Protein 9M06 (pdb70)

Nearest PDB structures (foldseek):
  7x6h-assembly2_D  TM=9.675E-01  e=2.875E-13  Escherichia coli O157:H7
  7x6g-assembly2_D  TM=9.572E-01  e=3.564E-13  Escherichia coli O157:H7
  7x6g-assembly1_A  TM=9.583E-01  e=1.897E-11  Escherichia coli O157:H7
  7x6g-assembly2_D  TM=9.355E-01  e=3.222E-13  Escherichia coli O157:H7
  7x6h-assembly2_D  TM=9.602E-01  e=9.915E-13  Escherichia coli O157:H7

Sequence (286 aa):
QLADYLPTACADIWSLRGQAVETNPLYWLRTIDCADRLMMPVQSRAEARALTDDNWQNAFRRGILLADAKITPPERRAIVTRLEALSAQIPAQVRPVYQIWHDGQALQLALSAERQRYSKLQQMSDSELDALRQQQQALQTQLDQLADYLPTACADIWSLRGQAVETNPLYWLRTIDCADRLMMPVQSRAEARALTDDNWQNAFRRGILLADAKITPPERRAIVTRLEALSAQIPAQVRPVYQIWHDGQALQLALSAERQRYSKLQQMSDSELDALRQQQQALQTQLD

InterPro domains:
  IPR025262 Quorum-sensing regulator protein G [PF13942] (55-228)

Secondary structure (DSSP, 8-state):
-B---TTS-TTTGGG--SHHHHT-HHHHHHHHHHHTTS-HHHHHHHHHT---SSHHHHHHHHHHHTTS---HHHHHHHHHHHHHHGGGS-TTTHHHHHHHHHHHHHHHHHHHHHHHHHHHHHHHHHHHHHHHHHHHHHHHHH-/-B---TTS-TTTGGG--SHHHHT-HHHHHHHHHHHTTS-HHHHHHHHTT--SSSHHHHHHHHHHHTTS---HHHHHHHHHHHHHHGGGS-TTTHHHHHHHHHHHHHHHHHHHHHHHHHHHHHHHHHHHHHHHHHHHHHHHHH-

Radius of gyration: 25.0 Å; Cα contacts (8 Å, |Δi|>4): 274; chains: 2; bounding box: 46×31×85 Å

B-factor: mean 31.05, std 13.55, range [10.84, 94.37]

Solvent-accessible surface area: 15045 Å² total; per-residue (Å²): 150,37,36,39,47,17,104,33,49,36,91,79,0,15,88,51,116,37,145,77,10,13,47,2,0,0,0,0,4,35,0,20,28,1,8,85,159,46,124,36,116,82,2,78,52,58,6,187,77,23,66,57,98,56,21,40,20,5,0,1,73,1,7,2,17,10,84,0,167,18,65,62,97,83,24,130,62,22,5,75,89,2,83,77,26,24,90,107,3,35,75,63,0,78,18,4,10,69,32,14,32,59,14,17,40,26,50,10,32,17,33,45,21,119,122,107,25,46,118,29,87,125,124,12,81,66,92,10,61,40,20,87,104,89,45,110,55,42,77,97,133,70,138,144,35,48,33,44,8,99,32,53,35,92,79,0,20,84,42,112,34,145,80,12,12,36,3,0,0,0,0,2,37,0,19,26,2,8,85,160,50,120,51,109,74,3,103,63,69,3,183,78,35,73,51,85,52,18,35,27,4,0,0,65,1,6,2,18,9,81,0,160,21,65,64,98,86,24,125,63,17,2,70,82,0,73,76,16,22,98,112,11,31,87,69,0,98,15,4,4,49,28,16,30,56,15,16,39,28,48,14,38,6,31,62,9,118,128,92,31,44,113,32,88,128,107,12,86,75,85,18,62,49,18,94,106,95,45,102,61,32,95,99,120,63,136

Foldseek 3Di:
DADACQPPDLVCLLVDDDPNLQLAQNSLVNLLVSLVVDELVVLVVSLVVADLPALSRLSSNLSNCVPSPDDLVVLVVSLVSNVVRVVVRDPNNNVVVVVVSVVSVVVNVVVVVVVVVVVVVVVVVVVVVVVVVVVVVVVVVVD/DADACLPPDLVCLLVDDDPNQQQGQNSLVNLLVSLVVDALVVLCVSLVVADLPALSRLSSNLSSNVRSPDDLVVLVVSLVSNVVRVVVRDPNNVVVVVVVSVVSVVVSVVNVVVVVVVVVVVVVVVVVVVVVVVVVVVVVVVD

Structure (mmCIF, N/CA/C/O backbone):
data_9M06
#
_entry.id   9M06
#
_cell.length_a   90.090
_cell.length_b   41.001
_cell.length_c   126.658
_cell.angle_alpha   90.000
_cell.angle_beta   103.180
_cell.angle_gamma   90.000
#
_symmetry.space_group_name_H-M   'C 1 2 1'
#
loop_
_entity.id
_entity.type
_entity.pdbx_description
1 polymer 'Outer membrane lipoprotein'
2 non-polymer 'ACETATE ION'
3 non-polymer DI(HYDROXYETHYL)ETHER
4 water water
#
loop_
_atom_site.group_PDB
_atom_site.id
_atom_site.type_symbol
_atom_site.label_atom_id
_atom_site.label_alt_id
_atom_site.label_comp_id
_atom_site.label_asym_id
_atom_site.label_entity_id
_atom_site.label_seq_id
_atom_site.pdbx_PDB_ins_code
_atom_site.Cartn_x
_atom_site.Cartn_y
_atom_site.Cartn_z
_atom_site.occupancy
_atom_site.B_iso_or_equiv
_atom_site.auth_seq_id
_atom_site.auth_comp_id
_atom_site.auth_asym_id
_atom_site.auth_atom_id
_atom_site.pdbx_PDB_model_num
ATOM 1 N N . GLN A 1 22 ? 28.35283 -5.85512 35.96495 1.000 56.11844 58 GLN A N 1
ATOM 2 C CA . GLN A 1 22 ? 28.60258 -4.41887 35.94786 1.000 57.93672 58 GLN A CA 1
ATOM 3 C C . GLN A 1 22 ? 29.92533 -4.11553 35.24736 1.000 59.07655 58 GLN A C 1
ATOM 4 O O . GLN A 1 22 ? 30.96582 -4.67599 35.59345 1.000 61.39273 58 GLN A O 1
ATOM 10 N N . LEU A 1 23 ? 29.87553 -3.22932 34.25608 1.000 51.33372 59 LEU A N 1
ATOM 11 C CA . LEU A 1 23 ? 31.02327 -2.91575 33.42045 1.000 52.49977 59 LEU A CA 1
ATOM 12 C C . LEU A 1 23 ? 31.37109 -1.43673 33.53134 1.000 54.40731 59 LEU A C 1
ATOM 13 O O . LEU A 1 23 ? 30.54350 -0.60702 33.91861 1.000 50.40307 59 LEU A O 1
ATOM 18 N N . ALA A 1 24 ? 32.61441 -1.11611 33.18111 1.000 49.43062 60 ALA A N 1
ATOM 19 C CA . ALA A 1 24 ? 33.06887 0.26667 33.21232 1.000 43.38560 60 ALA A CA 1
ATOM 20 C C . ALA A 1 24 ? 32.46259 1.05395 32.05760 1.000 43.13028 60 ALA A C 1
ATOM 21 O O . ALA A 1 24 ? 32.29305 0.53540 30.95064 1.000 46.19170 60 ALA A O 1
ATOM 23 N N . ASP A 1 25 ? 32.13944 2.31773 32.32117 1.000 47.09665 61 ASP A N 1
ATOM 24 C CA . ASP A 1 25 ? 31.49891 3.19269 31.34123 1.000 48.91540 61 ASP A CA 1
ATOM 25 C C . ASP A 1 25 ? 32.57076 4.06810 30.70024 1.000 46.13889 61 ASP A C 1
ATOM 26 O O . ASP A 1 25 ? 33.04700 5.03117 31.30617 1.000 50.12058 61 ASP A O 1
ATOM 31 N N . TYR A 1 26 ? 32.94657 3.73166 29.46762 1.000 44.05304 62 TYR A N 1
ATOM 32 C CA . TYR A 1 26 ? 33.90903 4.50988 28.70111 1.000 41.94278 62 TYR A CA 1
ATOM 33 C C . TYR A 1 26 ? 33.23856 5.48303 27.74021 1.000 37.79722 62 TYR A C 1
ATOM 34 O O . TYR A 1 26 ? 33.92616 6.11419 26.93185 1.000 34.20285 62 TYR A O 1
ATOM 43 N N . LEU A 1 27 ? 31.91626 5.61548 27.80824 1.000 40.15675 63 LEU A N 1
ATOM 44 C CA . LEU A 1 27 ? 31.17995 6.55461 26.97000 1.000 39.29367 63 LEU A CA 1
ATOM 45 C C . LEU A 1 27 ? 31.51380 8.01006 27.30159 1.000 34.97836 63 LEU A C 1
ATOM 46 O O . LEU A 1 27 ? 31.68264 8.81381 26.37629 1.000 38.85153 63 LEU A O 1
ATOM 51 N N . PRO A 1 28 ? 31.61436 8.40989 28.57771 1.000 38.01617 64 PRO A N 1
ATOM 52 C CA . PRO A 1 28 ? 32.01162 9.79720 28.86797 1.000 34.29423 64 PRO A CA 1
ATOM 53 C C . PRO A 1 28 ? 33.45795 10.12123 28.52445 1.000 37.10666 64 PRO A C 1
ATOM 54 O O . PRO A 1 28 ? 33.85926 11.28133 28.67298 1.000 41.15437 64 PRO A O 1
ATOM 58 N N . THR A 1 29 ? 34.25403 9.15048 28.08123 1.000 30.34021 65 THR A N 1
ATOM 59 C CA . THR A 1 29 ? 35.62943 9.43329 27.69443 1.000 29.63486 65 THR A CA 1
ATOM 60 C C . THR A 1 29 ? 35.65639 10.34548 26.47403 1.000 28.16310 65 THR A C 1
ATOM 61 O O . THR A 1 29 ? 34.90936 10.14491 25.51186 1.000 24.97868 65 THR A O 1
ATOM 65 N N . ALA A 1 30 ? 36.52020 11.35812 26.52421 1.000 24.23897 66 ALA A N 1
ATOM 66 C CA . ALA A 1 30 ? 36.59414 12.33714 25.44844 1.000 31.05818 66 ALA A CA 1
ATOM 67 C C . ALA A 1 30 ? 36.98438 11.67277 24.13485 1.000 25.50090 66 ALA A C 1
ATOM 68 O O . ALA A 1 30 ? 37.81683 10.76239 24.10013 1.000 24.35455 66 ALA A O 1
ATOM 70 N N . CYS A 1 31 ? 36.37119 12.13815 23.04464 1.000 24.31680 67 CYS A N 1
ATOM 71 C CA . CYS A 1 31 ? 36.67616 11.59452 21.72757 1.000 29.79723 67 CYS A CA 1
ATOM 72 C C . CYS A 1 31 ? 38.09280 11.92747 21.27901 1.000 28.59550 67 CYS A C 1
ATOM 73 O O . CYS A 1 31 ? 38.61965 11.25827 20.38392 1.000 25.93384 67 CYS A O 1
ATOM 76 N N . ALA A 1 32 ? 38.71948 12.94100 21.87878 1.000 34.62655 68 ALA A N 1
ATOM 77 C CA . ALA A 1 32 ? 40.09368 13.28518 21.54113 1.000 32.81884 68 ALA A CA 1
ATOM 78 C C . ALA A 1 32 ? 41.10863 12.34919 22.18248 1.000 30.97391 68 ALA A C 1
ATOM 79 O O . ALA A 1 32 ? 42.24982 12.28140 21.71366 1.000 33.72252 68 ALA A O 1
ATOM 81 N N . ASP A 1 33 ? 40.72359 11.62823 23.23468 1.000 26.85799 69 ASP A N 1
ATOM 82 C CA . ASP A 1 33 ? 41.62520 10.72453 23.93461 1.000 28.00899 69 ASP A CA 1
ATOM 83 C C . ASP A 1 33 ? 41.22638 9.26157 23.80569 1.000 27.19798 69 ASP A C 1
ATOM 84 O O . ASP A 1 33 ? 41.93083 8.39507 24.33469 1.000 32.17031 69 ASP A O 1
ATOM 89 N N . ILE A 1 34 ? 40.12223 8.96085 23.11752 1.000 23.90503 70 ILE A N 1
ATOM 90 C CA . ILE A 1 34 ? 39.63237 7.58655 23.06932 1.000 24.13155 70 ILE A CA 1
ATOM 91 C C . ILE A 1 34 ? 40.57590 6.69333 22.27152 1.000 23.40953 70 ILE A C 1
ATOM 92 O O . ILE A 1 34 ? 40.70431 5.49782 22.56407 1.000 25.74190 70 ILE A O 1
ATOM 97 N N . TRP A 1 35 ? 41.26242 7.24628 21.27310 1.000 19.50366 71 TRP A N 1
ATOM 98 C CA . TRP A 1 35 ? 42.14284 6.45325 20.42483 1.000 28.26557 71 TRP A CA 1
ATOM 99 C C . TRP A 1 35 ? 43.52092 6.23201 21.03469 1.000 30.90842 71 TRP A C 1
ATOM 100 O O . TRP A 1 35 ? 44.37407 5.61691 20.38624 1.000 33.80863 71 TRP A O 1
ATOM 111 N N . SER A 1 36 ? 43.75817 6.70749 22.25768 1.000 28.85397 72 SER A N 1
ATOM 112 C CA . SER A 1 36 ? 45.02099 6.47321 22.94414 1.000 32.32785 72 SER A CA 1
ATOM 113 C C . SER A 1 36 ? 44.94174 5.36878 23.98859 1.000 31.32696 72 SER A C 1
ATOM 114 O O . SER A 1 36 ? 45.98804 4.88563 24.43488 1.000 35.66192 72 SER A O 1
ATOM 117 N N . LEU A 1 37 ? 43.73885 4.96025 24.38400 1.000 32.33252 73 LEU A N 1
ATOM 118 C CA . LEU A 1 37 ? 43.59396 3.94060 25.41289 1.000 29.06170 73 LEU A CA 1
ATOM 119 C C . LEU A 1 37 ? 43.96689 2.56683 24.86989 1.000 29.85203 73 LEU A C 1
ATOM 120 O O . LEU A 1 37 ? 43.60160 2.20155 23.74899 1.000 30.96051 73 LEU A O 1
ATOM 125 N N . ARG A 1 38 ? 44.70635 1.80595 25.67531 1.000 32.17319 74 ARG A N 1
ATOM 126 C CA . ARG A 1 38 ? 45.09679 0.44572 25.33550 1.000 29.04502 74 ARG A CA 1
ATOM 127 C C . ARG A 1 38 ? 44.91761 -0.43829 26.56194 1.000 29.12094 74 ARG A C 1
ATOM 128 O O . AR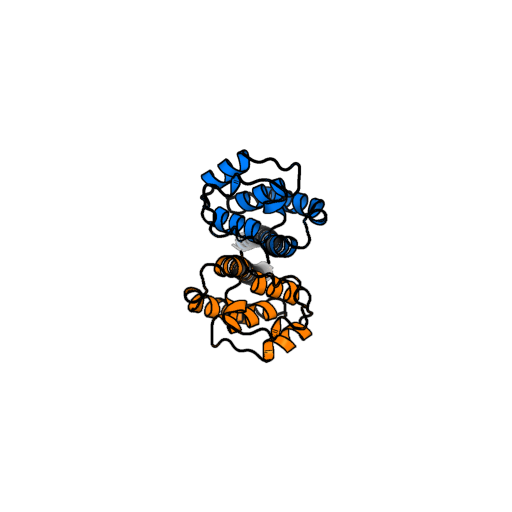G A 1 38 ? 44.59998 0.03545 27.65609 1.000 39.40850 74 ARG A O 1
ATOM 136 N N . GLY A 1 39 ? 45.12318 -1.73121 26.37043 1.000 31.21935 75 GLY A N 1
ATOM 137 C CA . GLY A 1 39 ? 45.05549 -2.68375 27.45969 1.000 35.54451 75 GLY A CA 1
ATOM 138 C C . GLY A 1 39 ? 43.83082 -3.57802 27.35725 1.000 39.59642 75 GLY A C 1
ATOM 139 O O . GLY A 1 39 ? 42.87201 -3.30945 26.62927 1.000 40.25715 75 GLY A O 1
ATOM 140 N N . GLN A 1 40 ? 43.87500 -4.67531 28.12216 1.000 35.39039 76 GLN A N 1
ATOM 141 C CA . GLN A 1 40 ? 42.77363 -5.63121 28.11480 1.000 36.41078 76 GLN A CA 1
ATOM 142 C C . GLN A 1 40 ? 41.53502 -5.07406 28.80493 1.000 36.00942 76 GLN A C 1
ATOM 143 O O . GLN A 1 40 ? 40.41533 -5.50329 28.50461 1.000 40.27459 76 GLN A O 1
ATOM 149 N N . ALA A 1 41 ? 41.71063 -4.12375 29.72560 1.000 36.43259 77 ALA A N 1
ATOM 150 C CA . ALA A 1 41 ? 40.56642 -3.58023 30.44962 1.000 43.16813 77 ALA A CA 1
ATOM 151 C C . ALA A 1 41 ? 39.63831 -2.80444 29.52215 1.000 42.49198 77 ALA A C 1
ATOM 152 O O . ALA A 1 41 ? 38.41108 -2.89294 29.64959 1.000 37.38949 77 ALA A O 1
ATOM 154 N N . VAL A 1 42 ? 40.20100 -2.04514 28.58290 1.000 33.75008 78 VAL A N 1
ATOM 155 C CA . VAL A 1 42 ? 39.38254 -1.26664 27.65979 1.000 37.03275 78 VAL A CA 1
ATOM 156 C C . VAL A 1 42 ? 38.92797 -2.09123 26.45738 1.000 29.10470 78 VAL A C 1
ATOM 157 O O . VAL A 1 42 ? 37.82266 -1.87987 25.94896 1.000 36.47972 78 VAL A O 1
ATOM 161 N N . GLU A 1 43 ? 39.75060 -3.03330 25.99478 1.000 28.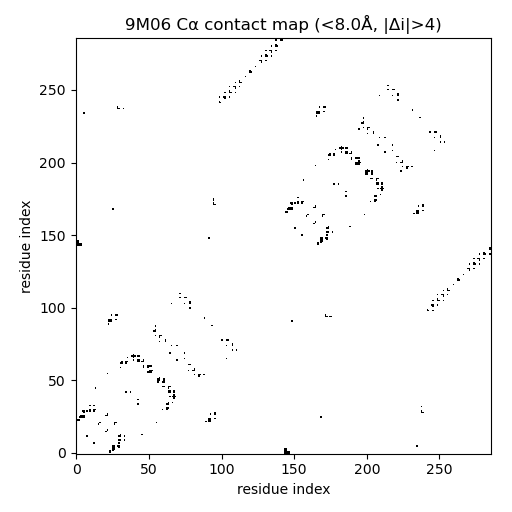44830 79 GLU A N 1
ATOM 162 C CA . GLU A 1 43 ? 39.46330 -3.76364 24.76733 1.000 33.97221 79 GLU A CA 1
ATOM 163 C C . GLU A 1 43 ? 38.46196 -4.89348 24.96089 1.000 30.43149 79 GLU A C 1
ATOM 164 O O . GLU A 1 43 ? 37.97420 -5.44112 23.96616 1.000 25.22003 79 GLU A O 1
ATOM 170 N N . THR A 1 44 ? 38.14635 -5.25484 26.20175 1.000 26.34776 80 THR A N 1
ATOM 171 C CA . THR A 1 44 ? 37.10520 -6.23058 26.48981 1.000 26.74428 80 THR A CA 1
ATOM 172 C C . THR A 1 44 ? 35.79259 -5.58032 26.90361 1.000 28.55120 80 THR A C 1
ATOM 173 O O . THR A 1 44 ? 34.81151 -6.29121 27.14177 1.000 31.63885 80 THR A O 1
ATOM 177 N N . ASN A 1 45 ? 35.75052 -4.25201 26.98961 1.000 28.42388 81 ASN A N 1
ATOM 178 C CA . ASN A 1 45 ? 34.54203 -3.54579 27.39062 1.000 25.64003 81 ASN A CA 1
ATOM 179 C C . ASN A 1 45 ? 33.75502 -3.13618 26.15342 1.000 27.51274 81 ASN A C 1
ATOM 180 O O . ASN A 1 45 ? 34.29432 -2.41519 25.30307 1.000 22.63238 81 ASN A O 1
ATOM 185 N N . PRO A 1 46 ? 32.49836 -3.56485 26.00730 1.000 29.16707 82 PRO A N 1
ATOM 186 C CA . PRO A 1 46 ? 31.72093 -3.13862 24.83301 1.000 27.38436 82 PRO A CA 1
ATOM 187 C C . PRO A 1 46 ? 31.42078 -1.65112 24.82085 1.000 24.10391 82 PRO A C 1
ATOM 188 O O . PRO A 1 46 ? 31.22965 -1.08060 23.73999 1.000 21.64615 82 PRO A O 1
ATOM 192 N N . LEU A 1 47 ? 31.37345 -1.00371 25.98800 1.000 26.68741 83 LEU A N 1
ATOM 193 C CA . LEU A 1 47 ? 31.10400 0.42956 26.02537 1.000 29.05926 83 LEU A CA 1
ATOM 194 C C . LEU A 1 47 ? 32.26645 1.23547 25.46054 1.000 27.45295 83 LEU A C 1
ATOM 195 O O . LEU A 1 47 ? 32.05942 2.34001 24.94503 1.000 26.24843 83 LEU A O 1
ATOM 200 N N . TYR A 1 48 ? 33.48913 0.70821 25.54824 1.000 23.81769 84 TYR A N 1
ATOM 201 C CA . TYR A 1 48 ? 34.62553 1.37908 24.92564 1.000 24.39484 84 TYR A CA 1
ATOM 202 C C . TYR A 1 48 ? 34.50972 1.34580 23.40706 1.000 20.51542 84 TYR A C 1
ATOM 203 O O . TYR A 1 48 ? 34.65401 2.37637 22.73943 1.000 21.32977 84 TYR A O 1
ATOM 212 N N . TRP A 1 49 ? 34.25094 0.16284 22.84361 1.000 14.97533 85 TRP A N 1
ATOM 213 C CA . TRP A 1 49 ? 34.11747 0.04391 21.39615 1.000 20.83079 85 TRP A CA 1
ATOM 214 C C . TRP A 1 49 ? 32.90251 0.80229 20.88147 1.000 17.60260 85 TRP A C 1
ATOM 215 O O . TRP A 1 49 ? 32.92206 1.31057 19.75454 1.000 19.52690 85 TRP A O 1
ATOM 226 N N . LEU A 1 50 ? 31.84302 0.89051 21.68750 1.000 19.37247 86 LEU A N 1
ATOM 227 C CA . LEU A 1 50 ? 30.69469 1.70613 21.31017 1.000 18.55178 86 LEU A CA 1
ATOM 228 C C . LEU A 1 50 ? 31.07662 3.17807 21.22703 1.000 21.01710 86 LEU A C 1
ATOM 229 O O . LEU A 1 50 ? 30.57729 3.91125 20.36535 1.000 21.87136 86 LEU A O 1
ATOM 234 N N . ARG A 1 51 ? 31.96920 3.62619 22.11360 1.000 20.65871 87 ARG A N 1
ATOM 235 C CA . ARG A 1 51 ? 32.40496 5.01764 22.09212 1.000 21.87243 87 ARG A CA 1
ATOM 236 C C . ARG A 1 51 ? 33.30568 5.30704 20.89777 1.000 20.53301 87 ARG A C 1
ATOM 237 O O . ARG A 1 51 ? 33.25663 6.41027 20.34146 1.000 22.62169 87 ARG A O 1
ATOM 245 N N . THR A 1 52 ? 34.12832 4.33700 20.48795 1.000 17.51268 88 THR A N 1
ATOM 246 C CA . THR A 1 52 ? 35.00387 4.55298 19.33992 1.000 19.81381 88 THR A CA 1
ATOM 247 C C . THR A 1 52 ? 34.19758 4.75718 18.06445 1.000 14.47437 88 THR A C 1
ATOM 248 O O . THR A 1 52 ? 34.54521 5.60170 17.23123 1.000 17.06205 88 THR A O 1
ATOM 252 N N . ILE A 1 53 ? 33.11723 3.99283 17.89245 1.000 19.71623 89 ILE A N 1
ATOM 253 C CA . ILE A 1 53 ? 32.26733 4.17380 16.71992 1.000 20.82581 89 ILE A CA 1
ATOM 254 C C . ILE A 1 53 ? 31.55430 5.51764 16.78472 1.000 17.75931 89 ILE A C 1
ATOM 255 O O . ILE A 1 53 ? 31.43424 6.22259 15.77524 1.000 21.08600 89 ILE A O 1
ATOM 260 N N . ASP A 1 54 ? 31.07563 5.89560 17.97235 1.000 16.64256 90 ASP A N 1
ATOM 261 C CA . ASP A 1 54 ? 30.43191 7.19461 18.13397 1.000 22.81470 90 ASP A CA 1
ATOM 262 C C . ASP A 1 54 ? 31.41374 8.33117 17.87730 1.000 17.53357 90 ASP A C 1
ATOM 263 O O . ASP A 1 54 ? 31.04773 9.35918 17.29623 1.000 20.21600 90 ASP A O 1
ATOM 268 N N . CYS A 1 55 ? 32.66988 8.16005 18.29324 1.000 18.64423 91 CYS A N 1
ATOM 269 C CA . CYS A 1 55 ? 33.66242 9.20998 18.08771 1.000 20.03175 91 CYS A CA 1
ATOM 270 C C . CYS A 1 55 ? 34.12165 9.26476 16.63607 1.000 20.95798 91 CYS A C 1
ATOM 271 O O . CYS A 1 55 ? 34.32439 10.35352 16.08600 1.000 19.46777 91 CYS A O 1
ATOM 274 N N . ALA A 1 56 ? 34.29225 8.10302 15.99834 1.000 16.87614 92 ALA A N 1
ATOM 275 C CA . ALA A 1 56 ? 34.70991 8.08464 14.59995 1.000 18.92021 92 ALA A CA 1
ATOM 276 C C . ALA A 1 56 ? 33.64598 8.67991 13.68716 1.000 19.81628 92 ALA A C 1
ATOM 277 O O . ALA A 1 56 ? 33.97713 9.26131 12.64725 1.000 19.40354 92 ALA A O 1
ATOM 279 N N . ASP A 1 57 ? 32.37028 8.54963 14.05803 1.000 20.60580 93 ASP A N 1
ATOM 280 C CA . ASP A 1 57 ? 31.29474 9.14232 13.27195 1.000 24.10370 93 ASP A CA 1
ATOM 281 C C . ASP A 1 57 ? 31.36403 10.66423 13.26143 1.000 20.80569 93 ASP A C 1
ATOM 282 O O . ASP A 1 57 ? 30.79654 11.29667 12.36370 1.000 20.23189 93 ASP A O 1
ATOM 287 N N . ARG A 1 58 ? 32.05779 11.26318 14.22646 1.000 16.07545 94 ARG A N 1
ATOM 288 C CA . ARG A 1 58 ? 32.15182 12.71161 14.33614 1.000 24.49404 94 ARG A CA 1
ATOM 289 C C . ARG A 1 58 ? 33.31277 13.30284 13.54741 1.000 19.00263 94 ARG A C 1
ATOM 290 O O . ARG A 1 58 ? 33.41337 14.53084 13.45450 1.000 21.38302 94 ARG A O 1
ATOM 298 N N . LEU A 1 59 ? 34.18023 12.47304 12.97727 1.000 20.12625 95 LEU A N 1
ATOM 299 C CA . LEU A 1 59 ? 35.41173 12.93708 12.35738 1.000 21.91644 95 LEU A CA 1
ATOM 300 C C . LEU A 1 59 ? 35.25853 13.07957 10.84814 1.000 18.68665 95 LEU A C 1
ATOM 301 O O . LEU A 1 59 ? 34.44558 12.40043 10.21592 1.000 20.64777 95 LEU A O 1
ATOM 306 N N . MET A 1 60 ? 36.05618 13.97930 10.28063 1.000 19.75654 96 MET A N 1
ATOM 307 C CA A MET A 1 60 ? 36.11614 14.15573 8.84031 0.700 16.79638 96 MET A CA 1
ATOM 308 C CA B MET A 1 60 ? 36.12355 14.16651 8.84186 0.300 16.92729 96 MET A CA 1
ATOM 309 C C . MET A 1 60 ? 37.10451 13.17271 8.22888 1.000 17.33651 96 MET A C 1
ATOM 310 O O . MET A 1 60 ? 37.98008 12.64480 8.92060 1.000 23.60146 96 MET A O 1
ATOM 319 N N . PRO A 1 61 ? 36.97840 12.89178 6.92570 1.000 18.23572 97 PRO A N 1
ATOM 320 C CA . PRO A 1 61 ? 37.89539 11.92777 6.29107 1.000 22.22403 97 PRO A CA 1
ATOM 321 C C . PRO A 1 61 ? 39.37496 12.21695 6.50303 1.000 24.91089 97 PRO A C 1
ATOM 322 O O . PRO A 1 61 ? 40.16545 11.26948 6.60030 1.000 26.51197 97 PRO A O 1
ATOM 326 N N . VAL A 1 62 ? 39.78184 13.48691 6.58103 1.000 22.10931 98 VAL A N 1
ATOM 327 C CA . VAL A 1 62 ? 41.19758 13.77708 6.79255 1.000 24.55017 98 VAL A CA 1
ATOM 328 C C . VAL A 1 62 ? 41.61420 13.45633 8.22409 1.000 28.09446 98 VAL A C 1
ATOM 329 O O . VAL A 1 62 ? 42.75926 13.05542 8.46683 1.000 23.68561 98 VAL A O 1
ATOM 333 N N . GLN A 1 63 ? 40.70784 13.61429 9.19183 1.000 21.15637 99 GLN A N 1
ATOM 334 C CA . GLN A 1 63 ? 41.03649 13.26024 10.56821 1.000 20.10833 99 GLN A CA 1
ATOM 335 C C . GLN A 1 63 ? 40.95374 11.75835 10.80045 1.000 20.29294 99 GLN A C 1
ATOM 336 O O . GLN A 1 63 ? 41.73602 11.21312 11.58737 1.000 21.19473 99 GLN A O 1
ATOM 342 N N . SER A 1 64 ? 40.01860 11.08030 10.13047 1.000 18.49927 100 SER A N 1
ATOM 343 C CA . SER A 1 64 ? 39.90814 9.63237 10.26919 1.000 24.10145 100 SER A CA 1
ATOM 344 C C . SER A 1 64 ? 41.14793 8.93194 9.72904 1.000 16.94434 100 SER A C 1
ATOM 345 O O . SER A 1 64 ? 41.67179 8.00595 10.35895 1.000 19.48235 100 SER A O 1
ATOM 348 N N . ARG A 1 65 ? 41.63269 9.36157 8.56157 1.000 20.42003 101 ARG A N 1
ATOM 349 C CA . ARG A 1 65 ? 42.83223 8.75698 7.99377 1.000 18.80013 101 ARG A CA 1
ATOM 350 C C . ARG A 1 65 ? 44.06950 9.08220 8.81961 1.000 23.21514 101 ARG A C 1
ATOM 351 O O . ARG A 1 65 ? 44.98449 8.25576 8.91241 1.000 24.95977 101 ARG A O 1
ATOM 359 N N . ALA A 1 66 ? 44.11665 10.27212 9.42441 1.000 18.71515 102 ALA A N 1
ATOM 360 C CA . ALA A 1 66 ? 45.24590 10.62042 10.28014 1.000 23.12184 102 ALA A CA 1
ATOM 361 C C . ALA A 1 66 ? 45.29269 9.73226 11.51682 1.000 25.75324 102 ALA A C 1
ATOM 362 O O . ALA A 1 66 ? 46.36379 9.24677 11.89959 1.000 21.61282 102 ALA A O 1
ATOM 364 N N . GLU A 1 67 ? 44.14061 9.50567 12.15319 1.000 18.19804 103 GLU A N 1
ATOM 365 C CA . GLU A 1 67 ? 44.09624 8.60171 13.29694 1.000 16.05215 103 GLU A CA 1
ATOM 366 C C . GLU A 1 67 ? 44.37433 7.16242 12.88393 1.000 21.97403 103 GLU A C 1
ATOM 367 O O . GLU A 1 67 ? 44.97479 6.40358 13.65341 1.000 16.86788 103 GLU A O 1
ATOM 373 N N . ALA A 1 68 ? 43.94980 6.76952 11.67993 1.000 21.03577 104 ALA A N 1
ATOM 374 C CA . ALA A 1 68 ? 44.21878 5.41554 11.20894 1.000 19.78413 104 ALA A CA 1
ATOM 375 C C . ALA A 1 68 ? 45.69852 5.20671 10.91610 1.000 19.84991 104 ALA A C 1
ATOM 376 O O . ALA A 1 68 ? 46.20514 4.08814 11.05975 1.000 22.17970 104 ALA A O 1
ATOM 378 N N . ARG A 1 69 ? 46.40541 6.26292 10.50668 1.000 19.73895 105 ARG A N 1
ATOM 379 C CA . ARG A 1 69 ? 47.84096 6.15370 10.27713 1.000 21.90714 105 ARG A CA 1
ATOM 380 C C . ARG A 1 69 ? 48.61590 5.94006 11.57025 1.000 20.94368 105 ARG A C 1
ATOM 381 O O . ARG A 1 69 ? 49.76407 5.48593 11.52268 1.000 20.59560 105 ARG A O 1
ATOM 389 N N . ALA A 1 70 ? 48.02029 6.25940 12.71712 1.000 17.74244 106 ALA A N 1
ATOM 390 C CA . ALA A 1 70 ? 48.62473 6.00088 14.01553 1.000 18.39260 106 ALA A CA 1
ATOM 391 C C . ALA A 1 70 ? 48.29469 4.61200 14.54392 1.000 24.72686 106 ALA A C 1
ATOM 392 O O . ALA A 1 70 ? 48.51167 4.34311 15.72991 1.000 22.03650 106 ALA A O 1
ATOM 394 N N . LEU A 1 71 ? 47.77273 3.73114 13.69372 1.000 18.72361 107 LEU A N 1
ATOM 395 C CA . LEU A 1 71 ? 47.38999 2.38717 14.09245 1.000 26.59622 107 LEU A CA 1
ATOM 396 C C . LEU A 1 71 ? 47.84010 1.40013 13.02770 1.000 25.67653 107 LEU A C 1
ATOM 397 O O . LEU A 1 71 ? 47.90558 1.72813 11.83966 1.000 22.29141 107 LEU A O 1
ATOM 402 N N . THR A 1 72 ? 48.14692 0.18798 13.46620 1.000 34.39732 108 THR A N 1
ATOM 403 C CA . THR A 1 72 ? 48.47213 -0.90758 12.57322 1.000 42.79323 108 THR A CA 1
ATOM 404 C C . THR A 1 72 ? 47.25911 -1.83788 12.47271 1.000 40.05484 108 THR A C 1
ATOM 405 O O . THR A 1 72 ? 46.14161 -1.46222 12.84461 1.000 34.90241 108 THR A O 1
ATOM 409 N N . ASP A 1 73 ? 47.46581 -3.05025 11.96412 1.000 41.85762 109 ASP A N 1
ATOM 410 C CA . ASP A 1 73 ? 46.40826 -4.05334 11.88228 1.000 42.50217 109 ASP A CA 1
ATOM 411 C C . ASP A 1 73 ? 46.97737 -5.43739 12.15774 1.000 44.65341 109 ASP A C 1
ATOM 412 O O . ASP A 1 73 ? 46.57068 -6.43200 11.54789 1.000 46.93983 109 ASP A O 1
ATOM 417 N N . ASP A 1 74 ? 47.93328 -5.51546 13.08535 1.000 33.54790 110 ASP A N 1
ATOM 418 C CA . ASP A 1 74 ? 48.56868 -6.78406 13.41468 1.000 39.43101 110 ASP A CA 1
ATOM 419 C C . ASP A 1 74 ? 47.71686 -7.65159 14.33217 1.000 32.93365 110 ASP A C 1
ATOM 420 O O . ASP A 1 74 ? 47.96147 -8.85953 14.42109 1.000 37.45745 110 ASP A O 1
ATOM 425 N N . ASN A 1 75 ? 46.73168 -7.07054 15.01356 1.000 26.47690 111 ASN A N 1
ATOM 426 C CA . ASN A 1 75 ? 45.83990 -7.82160 15.88397 1.000 27.95669 111 ASN A CA 1
ATOM 427 C C . ASN A 1 75 ? 44.41409 -7.33321 15.67074 1.000 25.62441 111 ASN A C 1
ATOM 428 O O . ASN A 1 75 ? 44.16763 -6.36044 14.95288 1.000 23.30232 111 ASN A O 1
ATOM 433 N N . TRP A 1 76 ? 43.46651 -8.02267 16.31140 1.000 22.83744 112 TRP A N 1
ATOM 434 C CA . TRP A 1 76 ? 42.05825 -7.68782 16.12618 1.000 26.72293 112 TRP A CA 1
ATOM 435 C C . TRP A 1 76 ? 41.70953 -6.33444 16.73351 1.000 23.32154 112 TRP A C 1
ATOM 436 O O . TRP A 1 76 ? 40.80677 -5.65165 16.23645 1.000 24.34907 112 TRP A O 1
ATOM 447 N N . GLN A 1 77 ? 42.40252 -5.93133 17.80141 1.000 23.95280 113 GLN A N 1
ATOM 448 C CA . GLN A 1 77 ? 42.10694 -4.64915 18.43477 1.000 23.89207 113 GLN A CA 1
ATOM 449 C C . GLN A 1 77 ? 42.43031 -3.48849 17.50292 1.000 25.97709 113 GLN A C 1
ATOM 450 O O . GLN A 1 77 ? 41.59612 -2.60204 17.28461 1.000 25.88618 113 GLN A O 1
ATOM 456 N N . ASN A 1 78 ? 43.64252 -3.47626 16.94508 1.000 26.47017 114 ASN A N 1
ATOM 457 C CA . ASN A 1 78 ? 44.03033 -2.39297 16.04971 1.000 26.90112 114 ASN A CA 1
ATOM 458 C C . ASN A 1 78 ? 43.29963 -2.47635 14.71590 1.000 26.08866 114 ASN A C 1
ATOM 459 O O . ASN A 1 78 ? 42.99151 -1.44052 14.11532 1.000 24.02129 114 ASN A O 1
ATOM 464 N N . ALA A 1 79 ? 43.01411 -3.69049 14.23776 1.000 24.57639 115 ALA A N 1
ATOM 465 C CA . ALA A 1 79 ? 42.25549 -3.83381 12.99996 1.000 24.52532 115 ALA A CA 1
ATOM 466 C C . ALA A 1 79 ? 40.82324 -3.34336 13.1616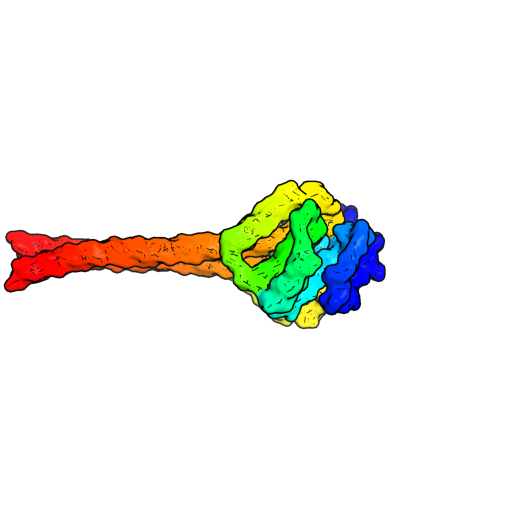4 1.000 21.23082 115 ALA A C 1
ATOM 467 O O . ALA A 1 79 ? 40.24917 -2.78960 12.21695 1.000 21.28252 115 ALA A O 1
ATOM 469 N N . PHE A 1 80 ? 40.23211 -3.53714 14.34330 1.000 24.69555 116 PHE A N 1
ATOM 470 C CA . PHE A 1 80 ? 38.88739 -3.02687 14.58880 1.000 20.01606 116 PHE A CA 1
ATOM 471 C C . PHE A 1 80 ? 38.88787 -1.50659 14.68693 1.000 21.58097 116 PHE A C 1
ATOM 472 O O . PHE A 1 80 ? 37.99791 -0.84466 14.14069 1.000 18.05897 116 PHE A O 1
ATOM 480 N N . ARG A 1 81 ? 39.87999 -0.93644 15.37611 1.000 22.05152 117 ARG A N 1
ATOM 481 C CA . ARG A 1 81 ? 39.98614 0.51687 15.46644 1.000 20.23005 117 ARG A CA 1
ATOM 482 C C . ARG A 1 81 ? 40.17728 1.13755 14.08880 1.000 24.17240 117 ARG A C 1
ATOM 483 O O . ARG A 1 81 ? 39.52866 2.13294 13.74636 1.000 22.48429 117 ARG A O 1
ATOM 491 N N . ARG A 1 82 ? 41.07200 0.55845 13.28330 1.000 21.83280 118 ARG A N 1
ATOM 492 C CA . ARG A 1 82 ? 41.32653 1.09132 11.94876 1.000 24.83904 118 ARG A CA 1
ATOM 493 C C . ARG A 1 82 ? 40.09311 0.97819 11.06245 1.000 22.45997 118 ARG A C 1
ATOM 494 O O . ARG A 1 82 ? 39.76884 1.90896 10.31554 1.000 20.58372 118 ARG A O 1
ATOM 502 N N . GLY A 1 83 ? 39.39324 -0.15549 11.12913 1.000 16.98788 119 GLY A N 1
ATOM 503 C CA . GLY A 1 83 ? 38.19197 -0.31517 10.32737 1.000 19.64777 119 GLY A CA 1
ATOM 504 C C . GLY A 1 83 ? 37.08515 0.63607 10.73902 1.000 20.39479 119 GLY A C 1
ATOM 505 O O . GLY A 1 83 ? 36.34846 1.14862 9.89197 1.000 19.98490 119 GLY A O 1
ATOM 506 N N . ILE A 1 84 ? 36.95300 0.88458 12.04343 1.000 16.43472 120 ILE A N 1
ATOM 507 C CA . ILE A 1 84 ? 35.94193 1.81909 12.52745 1.000 19.11681 120 ILE A CA 1
ATOM 508 C C . ILE A 1 84 ? 36.23818 3.23003 12.03319 1.000 20.75900 120 ILE A C 1
ATOM 509 O O . ILE A 1 84 ? 35.32597 3.97628 11.65652 1.000 18.19522 120 ILE A O 1
ATOM 514 N N . LEU A 1 85 ? 37.51696 3.61072 12.00426 1.000 15.07983 121 LEU A N 1
ATOM 515 C CA . LEU A 1 85 ? 37.87715 4.96668 11.60342 1.000 16.91087 121 LEU A CA 1
ATOM 516 C C . LEU A 1 85 ? 37.74909 5.16084 10.09707 1.000 20.64388 121 LEU A C 1
ATOM 517 O O . LEU A 1 85 ? 37.29974 6.21783 9.63943 1.000 19.22032 121 LEU A O 1
ATOM 522 N N . LEU A 1 86 ? 38.13858 4.16012 9.31146 1.000 16.26631 122 LEU A N 1
ATOM 523 C CA . LEU A 1 86 ? 38.17592 4.28454 7.86019 1.000 22.53084 122 LEU A CA 1
ATOM 524 C C . LEU A 1 86 ? 36.83903 3.99138 7.19176 1.000 24.16708 122 LEU A C 1
ATOM 525 O O . LEU A 1 86 ? 36.73050 4.15048 5.97147 1.000 27.82325 122 LEU A O 1
ATOM 530 N N . ALA A 1 87 ? 35.82403 3.57338 7.95243 1.000 22.06572 123 ALA A N 1
ATOM 531 C CA . ALA A 1 87 ? 34.55302 3.19088 7.34367 1.000 29.05673 123 ALA A CA 1
ATOM 532 C C . ALA A 1 87 ? 33.90415 4.36491 6.62012 1.000 30.70271 123 ALA A C 1
ATOM 533 O O . ALA A 1 87 ? 33.35025 4.19984 5.52687 1.000 24.85881 123 ALA A O 1
ATOM 535 N N . ASP A 1 88 ? 33.96556 5.55940 7.20961 1.000 22.20549 124 ASP A N 1
ATOM 536 C CA . ASP A 1 88 ? 33.38503 6.75552 6.61286 1.000 26.62946 124 ASP A CA 1
ATOM 537 C C . ASP A 1 88 ? 34.44720 7.71299 6.08306 1.000 27.00899 124 ASP A C 1
ATOM 538 O O . ASP A 1 88 ? 34.15119 8.88580 5.83372 1.000 30.77974 124 ASP A O 1
ATOM 543 N N . ALA A 1 89 ? 35.67913 7.23629 5.90423 1.000 23.94365 125 ALA A N 1
ATOM 544 C CA . ALA A 1 89 ? 36.77101 8.05245 5.39392 1.000 23.40226 125 ALA A CA 1
ATOM 545 C C . ALA A 1 89 ? 36.82000 8.08373 3.86979 1.000 25.20734 125 ALA A C 1
ATOM 546 O O . ALA A 1 89 ? 37.87865 8.37609 3.30035 1.000 21.74147 125 ALA A O 1
ATOM 548 N N . LYS A 1 90 ? 35.70188 7.78543 3.20462 1.000 23.31190 126 LYS A N 1
ATOM 549 C CA . LYS A 1 90 ? 35.60051 7.80395 1.74481 1.000 22.92251 126 LYS A CA 1
ATOM 550 C C . LYS A 1 90 ? 36.60994 6.84435 1.10945 1.000 23.50761 126 LYS A C 1
ATOM 551 O O . LYS A 1 90 ? 37.45297 7.22613 0.29478 1.000 32.23189 126 LYS A O 1
ATOM 557 N N . ILE A 1 91 ? 36.50551 5.57851 1.50085 1.000 21.29018 127 ILE A N 1
ATOM 558 C CA . ILE A 1 91 ? 37.35668 4.53375 0.95328 1.000 19.40693 127 ILE A CA 1
ATOM 559 C C . ILE A 1 91 ? 36.62976 3.84946 -0.19770 1.000 27.69432 127 ILE A C 1
ATOM 560 O O . ILE A 1 91 ? 35.40609 3.93008 -0.33292 1.000 22.57203 127 ILE A O 1
ATOM 565 N N . THR A 1 92 ? 37.39768 3.16599 -1.03976 1.000 22.41343 128 THR A N 1
ATOM 566 C CA . THR A 1 92 ? 36.83673 2.45445 -2.17474 1.000 25.48331 128 THR A CA 1
ATOM 567 C C . THR A 1 92 ? 36.22643 1.12905 -1.72711 1.000 25.26206 128 THR A C 1
ATOM 568 O O . THR A 1 92 ? 36.57848 0.59762 -0.67034 1.000 21.38085 128 THR A O 1
ATOM 572 N N . PRO A 1 93 ? 35.29201 0.58529 -2.50399 1.000 29.83723 129 PRO A N 1
ATOM 573 C CA . PRO A 1 93 ? 34.70098 -0.71947 -2.16531 1.000 24.74649 129 PRO A CA 1
ATOM 574 C C . PRO A 1 93 ? 35.75043 -1.81387 -2.02434 1.000 25.00694 129 PRO A C 1
ATOM 575 O O . PRO A 1 93 ? 35.64141 -2.64502 -1.11041 1.000 21.85180 129 PRO A O 1
ATOM 579 N N . PRO A 1 94 ? 36.77451 -1.87455 -2.89140 1.000 25.72446 130 PRO A N 1
ATOM 580 C CA . PRO A 1 94 ? 37.84017 -2.86238 -2.64260 1.000 25.89361 130 PRO A CA 1
ATOM 581 C C . PRO A 1 94 ? 38.56634 -2.65024 -1.32627 1.000 23.46313 130 PRO A C 1
ATOM 582 O O . PRO A 1 94 ? 38.97566 -3.63013 -0.69054 1.000 20.43070 130 PRO A O 1
ATOM 586 N N . GLU A 1 95 ? 38.73853 -1.39903 -0.89445 1.000 23.05925 131 GLU A N 1
ATOM 587 C CA . GLU A 1 95 ? 39.40310 -1.14588 0.37977 1.000 20.97942 131 GLU A CA 1
ATOM 588 C C . GLU A 1 95 ? 38.52171 -1.55415 1.55355 1.000 21.12405 131 GLU A C 1
ATOM 589 O O . GLU A 1 95 ? 39.01672 -2.09879 2.54740 1.000 22.41676 131 GLU A O 1
ATOM 595 N N . ARG A 1 96 ? 37.21387 -1.29934 1.45974 1.000 21.50761 132 ARG A N 1
ATOM 596 C CA . ARG A 1 96 ? 36.30634 -1.71565 2.52433 1.000 21.62015 132 ARG A CA 1
ATOM 597 C C . ARG A 1 96 ? 36.19547 -3.23377 2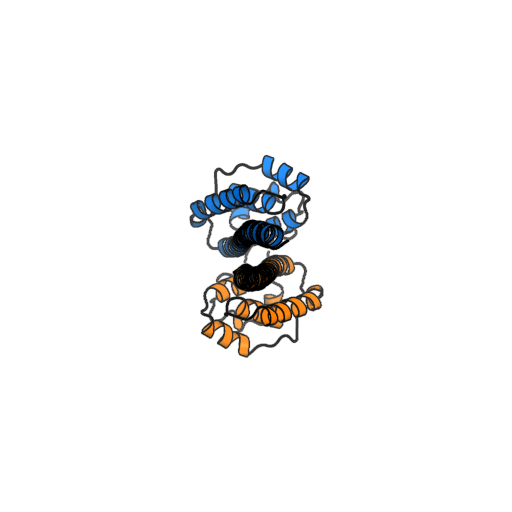.59084 1.000 19.81349 132 ARG A C 1
ATOM 598 O O . ARG A 1 96 ? 36.07907 -3.80613 3.68072 1.000 18.33669 132 ARG A O 1
ATOM 606 N N . ARG A 1 97 ? 36.23337 -3.90182 1.43516 1.000 16.92545 133 ARG A N 1
ATOM 607 C CA . ARG A 1 97 ? 36.16098 -5.35927 1.41779 1.000 20.09606 133 ARG A CA 1
ATOM 608 C C . ARG A 1 97 ? 37.37819 -5.98108 2.09221 1.000 20.33497 133 ARG A C 1
ATOM 609 O O . ARG A 1 97 ? 37.25486 -6.97224 2.82181 1.000 21.30156 133 ARG A O 1
ATOM 617 N N . ALA A 1 98 ? 38.56370 -5.41118 1.86199 1.000 14.84562 134 ALA A N 1
ATOM 618 C CA . ALA A 1 98 ? 39.76938 -5.93151 2.49848 1.000 22.56013 134 ALA A CA 1
ATOM 619 C C . ALA A 1 98 ? 39.73431 -5.71638 4.00639 1.000 27.91299 134 ALA A C 1
ATOM 620 O O . ALA A 1 98 ? 40.22158 -6.55759 4.77071 1.000 24.55789 134 ALA A O 1
ATOM 622 N N . ILE A 1 99 ? 39.16315 -4.59565 4.45200 1.000 21.94991 135 ILE A N 1
ATOM 623 C CA . ILE A 1 99 ? 39.03869 -4.34243 5.88380 1.000 20.76949 135 ILE A CA 1
ATOM 624 C C . ILE A 1 99 ? 38.09679 -5.35353 6.52533 1.000 21.86328 135 ILE A C 1
ATOM 625 O O . ILE A 1 99 ? 38.38759 -5.90285 7.59529 1.000 23.74126 135 ILE A O 1
ATOM 630 N N . VAL A 1 100 ? 36.95836 -5.62024 5.88149 1.000 23.48920 136 VAL A N 1
ATOM 631 C CA . VAL A 1 100 ? 35.99179 -6.56564 6.43099 1.000 28.52746 136 VAL A CA 1
ATOM 632 C C . VAL A 1 100 ? 36.55577 -7.98094 6.41472 1.000 28.43719 136 VAL A C 1
ATOM 633 O O . VAL A 1 100 ? 36.38967 -8.74038 7.37689 1.000 30.38393 136 VAL A O 1
ATOM 637 N N . THR A 1 101 ? 37.23744 -8.35560 5.32930 1.000 20.64895 137 THR A N 1
ATOM 638 C CA . THR A 1 101 ? 37.78546 -9.70488 5.22601 1.000 26.47332 137 THR A CA 1
ATOM 639 C C . THR A 1 101 ? 38.84131 -9.95757 6.29596 1.000 25.45355 137 THR A C 1
ATOM 640 O O . THR A 1 101 ? 38.89316 -11.04414 6.88468 1.000 28.06405 137 THR A O 1
ATOM 644 N N . ARG A 1 102 ? 39.68954 -8.96258 6.56592 1.000 28.50138 138 ARG A N 1
ATOM 645 C CA . ARG A 1 102 ? 40.72474 -9.13089 7.58073 1.000 27.18909 138 ARG A CA 1
ATOM 646 C C . ARG A 1 102 ? 40.11685 -9.28242 8.97042 1.000 32.88974 138 ARG A C 1
ATOM 647 O O . ARG A 1 102 ? 40.59365 -10.08786 9.77886 1.000 32.08446 138 ARG A O 1
ATOM 655 N N . LEU A 1 103 ? 39.05562 -8.52666 9.26251 1.000 23.72517 139 LEU A N 1
ATOM 656 C CA . LEU A 1 103 ? 38.41712 -8.62923 10.57010 1.000 23.09883 139 LEU A CA 1
ATOM 657 C C . LEU A 1 103 ? 37.62711 -9.92425 10.71318 1.000 30.97709 139 LEU A C 1
ATOM 658 O O . LEU A 1 103 ? 37.57105 -10.49401 11.80891 1.000 28.30582 139 LEU A O 1
ATOM 663 N N . GLU A 1 104 ? 37.01012 -10.40164 9.62805 1.000 25.69304 140 GLU A N 1
ATOM 664 C CA . GLU A 1 104 ? 36.29274 -11.67179 9.68588 1.000 27.17953 140 GLU A CA 1
ATOM 665 C C . GLU A 1 104 ? 37.23074 -12.83094 9.99440 1.000 29.56378 140 GLU A C 1
ATOM 666 O O . GLU A 1 104 ? 36.81631 -13.81712 10.61430 1.000 31.78218 140 GLU A O 1
ATOM 672 N N . ALA A 1 105 ? 38.49407 -12.73200 9.57474 1.000 26.33636 141 ALA A N 1
ATOM 673 C CA . ALA A 1 105 ? 39.45113 -13.79472 9.85891 1.000 37.23534 141 ALA A CA 1
ATOM 674 C C . ALA A 1 105 ? 39.89685 -13.77834 11.31538 1.000 36.88978 141 ALA A C 1
ATOM 675 O O . ALA A 1 105 ? 40.25437 -14.82721 11.86353 1.000 36.89233 141 ALA A O 1
ATOM 677 N N . LEU A 1 106 ? 39.88113 -12.61074 11.95581 1.000 33.15739 142 LEU A N 1
ATOM 678 C CA . LEU A 1 106 ? 40.30422 -12.47094 13.34231 1.000 32.60071 142 LEU A CA 1
ATOM 679 C C . LEU A 1 106 ? 39.13905 -12.31601 14.30952 1.000 33.51653 142 LEU A C 1
ATOM 680 O O . LEU A 1 106 ? 39.37008 -12.12517 15.50755 1.000 35.57722 142 LEU A O 1
ATOM 685 N N . SER A 1 107 ? 37.89721 -12.39662 13.82527 1.000 32.20540 143 SER A N 1
ATOM 686 C CA . SER A 1 107 ? 36.74486 -12.14949 14.68462 1.000 30.03655 143 SER A CA 1
ATOM 687 C C . SER A 1 107 ? 36.56197 -13.22463 15.74841 1.000 29.65995 143 SER A C 1
ATOM 688 O O . SER A 1 107 ? 35.85841 -12.98480 16.73539 1.000 33.43815 143 SER A O 1
ATOM 691 N N . ALA A 1 108 ? 37.17434 -14.39857 15.57542 1.000 38.02800 144 ALA A N 1
ATOM 692 C CA . ALA A 1 108 ? 37.06998 -15.43615 16.59565 1.000 34.11712 144 ALA A CA 1
ATOM 693 C C . ALA A 1 108 ? 37.81467 -15.05035 17.86687 1.000 26.45218 144 ALA A C 1
ATOM 694 O O . ALA A 1 108 ? 37.46025 -15.51472 18.95621 1.000 33.00271 144 ALA A O 1
ATOM 696 N N . GLN A 1 109 ? 38.84081 -14.20715 17.75154 1.000 27.60207 145 GLN A N 1
ATOM 697 C CA . GLN A 1 109 ? 39.59670 -13.75480 18.91157 1.000 28.60015 145 GLN A CA 1
ATOM 698 C C . GLN A 1 109 ? 38.89497 -12.64430 19.68165 1.000 31.10705 145 GLN A C 1
ATOM 699 O O . GLN A 1 109 ? 39.30760 -12.33743 20.80564 1.000 31.68486 145 GLN A O 1
ATOM 705 N N . ILE A 1 110 ? 37.86054 -12.04091 19.11160 1.000 29.28350 146 ILE A N 1
ATOM 706 C CA . ILE A 1 110 ? 37.13355 -10.96803 19.79965 1.000 29.44079 146 ILE A CA 1
ATOM 707 C C . ILE A 1 110 ? 36.40163 -11.55241 21.00368 1.000 30.71522 146 ILE A C 1
ATOM 708 O O . ILE A 1 110 ? 35.72767 -12.58897 20.87005 1.000 29.50112 146 ILE A O 1
ATOM 713 N N . PRO A 1 111 ? 36.51014 -10.94921 22.18778 1.000 30.21409 147 PRO A N 1
ATOM 714 C CA . PRO A 1 111 ? 35.80121 -11.48258 23.35582 1.000 29.30685 147 PRO A CA 1
ATOM 715 C C . PRO A 1 111 ? 34.29284 -11.44981 23.15916 1.000 34.15010 147 PRO A C 1
ATOM 716 O O . PRO A 1 111 ? 33.75308 -10.66327 22.37781 1.000 32.00490 147 PRO A O 1
ATOM 720 N N . ALA A 1 112 ? 33.61051 -12.32969 23.89682 1.000 30.77034 148 ALA A N 1
ATOM 721 C CA . ALA A 1 112 ? 32.17323 -12.50305 23.71421 1.000 29.47730 148 ALA A CA 1
ATOM 722 C C . ALA A 1 112 ? 31.39325 -11.24703 24.07793 1.000 25.65645 148 ALA A C 1
ATOM 723 O O . ALA A 1 112 ? 30.34590 -10.97495 23.48070 1.000 31.28260 148 ALA A O 1
ATOM 725 N N . GLN A 1 113 ? 31.87743 -10.47271 25.05067 1.000 28.75168 149 GLN A N 1
ATOM 726 C CA . GLN A 1 113 ? 31.16624 -9.26583 25.45498 1.000 35.20197 149 GLN A CA 1
ATOM 727 C C . GLN A 1 113 ? 31.27896 -8.15012 24.42355 1.000 24.99554 149 GLN A C 1
ATOM 728 O O . GLN A 1 113 ? 30.49683 -7.19569 24.47552 1.000 28.27148 149 GLN A O 1
ATOM 734 N N . VAL A 1 114 ? 32.22194 -8.25055 23.48842 1.000 23.51609 150 VAL A N 1
ATOM 735 C CA . VAL A 1 114 ? 32.46120 -7.19816 22.50696 1.000 27.32396 150 VAL A CA 1
ATOM 736 C C . VAL A 1 114 ? 31.79851 -7.58386 21.18891 1.000 24.52935 150 VAL A C 1
ATOM 737 O O . VAL A 1 114 ? 31.37678 -6.71614 20.41443 1.000 20.70026 150 VAL A O 1
ATOM 741 N N . ARG A 1 115 ? 31.67453 -8.88893 20.94760 1.000 18.23115 151 ARG A N 1
ATOM 742 C CA . ARG A 1 115 ? 31.13005 -9.38341 19.68372 1.000 26.08175 151 ARG A CA 1
ATOM 743 C C . ARG A 1 115 ? 29.79193 -8.76926 19.27877 1.000 24.74801 151 ARG A C 1
ATOM 744 O O . ARG A 1 115 ? 29.61439 -8.50312 18.07753 1.000 24.50440 151 ARG A O 1
ATOM 752 N N . PRO A 1 116 ? 28.82241 -8.53792 20.17446 1.000 22.94339 152 PRO A N 1
ATOM 753 C CA . PRO A 1 116 ? 27.59337 -7.85508 19.73379 1.000 21.80511 152 PRO A CA 1
ATOM 754 C C . PRO A 1 116 ? 27.84512 -6.48497 19.13099 1.000 26.62357 152 PRO A C 1
ATOM 755 O O . PRO A 1 116 ? 27.12024 -6.07958 18.21360 1.000 26.08073 152 PRO A O 1
ATOM 759 N N . VAL A 1 117 ? 28.85130 -5.75641 19.61748 1.000 27.16437 153 VAL A N 1
ATOM 760 C CA . VAL A 1 117 ? 29.18889 -4.47210 19.01368 1.000 21.66670 153 VAL A CA 1
ATOM 761 C C . VAL A 1 117 ? 29.81489 -4.67988 17.64045 1.000 23.12704 153 VAL A C 1
ATOM 762 O O . VAL A 1 117 ? 29.47969 -3.97907 16.67755 1.000 19.22953 153 VAL A O 1
ATOM 766 N N . TYR A 1 118 ? 30.72543 -5.65068 17.52422 1.000 20.35178 154 TYR A N 1
ATOM 767 C CA . TYR A 1 118 ? 31.36589 -5.91289 16.23924 1.000 21.96242 154 TYR A CA 1
ATOM 768 C C . TYR A 1 118 ? 30.36521 -6.43532 15.21611 1.000 23.78998 154 TYR A C 1
ATOM 769 O O . TYR A 1 118 ? 30.45393 -6.10218 14.02849 1.000 23.85059 154 TYR A O 1
ATOM 778 N N . GLN A 1 119 ? 29.41030 -7.25935 15.65645 1.000 16.79643 155 GLN A N 1
ATOM 779 C CA . GLN A 1 119 ? 28.43621 -7.82811 14.72979 1.000 23.92505 155 GLN A CA 1
ATOM 780 C C . GLN A 1 119 ? 27.57711 -6.74230 14.09507 1.000 24.31345 155 GLN A C 1
ATOM 781 O O . GLN A 1 119 ? 27.32564 -6.76718 12.88428 1.000 21.31139 155 GLN A O 1
ATOM 787 N N . ILE A 1 120 ? 27.11775 -5.78001 14.89702 1.000 22.63424 156 ILE A N 1
ATOM 788 C CA . ILE A 1 120 ? 26.31871 -4.68460 14.35809 1.000 21.25738 156 ILE A CA 1
ATOM 789 C C . ILE A 1 120 ? 27.15477 -3.83813 13.40598 1.000 23.38600 156 ILE A C 1
ATOM 790 O O . ILE A 1 120 ? 26.67650 -3.40947 12.34820 1.000 19.28126 156 ILE A O 1
ATOM 795 N N . TRP A 1 121 ? 28.41904 -3.59287 13.75995 1.000 21.24384 157 TRP A N 1
ATOM 796 C CA . TRP A 1 121 ? 29.29795 -2.82229 12.88690 1.000 17.52440 157 TRP A CA 1
ATOM 797 C C . TRP A 1 121 ? 29.60076 -3.57858 11.59960 1.000 19.40455 157 TRP A C 1
ATOM 798 O O . TRP A 1 121 ? 29.63764 -2.98114 10.51737 1.000 19.58334 157 TRP A O 1
ATOM 809 N N . HIS A 1 122 ? 29.82082 -4.89276 11.69484 1.000 20.75769 158 HIS A N 1
ATOM 810 C CA . HIS A 1 122 ? 30.12105 -5.67748 10.50117 1.000 17.44994 158 HIS A CA 1
ATOM 811 C C . HIS A 1 122 ? 28.92664 -5.72974 9.55710 1.000 19.31394 158 HIS A C 1
ATOM 812 O O . HIS A 1 122 ? 29.09221 -5.64646 8.33434 1.000 21.60678 158 HIS A O 1
ATOM 819 N N . ASP A 1 123 ? 27.71618 -5.86834 10.10537 1.000 18.32349 159 ASP A N 1
ATOM 820 C CA . ASP A 1 123 ? 26.52285 -5.91309 9.26577 1.000 20.65981 159 ASP A CA 1
ATOM 821 C C . ASP A 1 123 ? 26.34768 -4.61559 8.48638 1.000 20.25605 159 ASP A C 1
ATOM 822 O O . ASP A 1 123 ? 25.89100 -4.62904 7.33686 1.000 22.57197 159 ASP A O 1
ATOM 827 N N . GLY A 1 124 ? 26.70526 -3.48388 9.09504 1.000 22.63993 160 GLY A N 1
ATOM 828 C CA . GLY A 1 124 ? 26.62918 -2.22043 8.38111 1.000 18.33350 160 GLY A CA 1
ATOM 829 C C . GLY A 1 124 ? 27.65171 -2.12258 7.26593 1.000 21.02284 160 GLY A C 1
ATOM 830 O O . GLY A 1 124 ? 27.35747 -1.60424 6.18499 1.000 23.53023 160 GLY A O 1
ATOM 831 N N . GLN A 1 125 ? 28.86713 -2.61888 7.51033 1.000 18.48954 161 GLN A N 1
ATOM 832 C CA . GLN A 1 125 ? 29.88916 -2.61748 6.46943 1.000 19.26461 161 GLN A CA 1
ATOM 833 C C . GLN A 1 125 ? 29.52443 -3.57118 5.33953 1.000 18.24330 161 GLN A C 1
ATOM 834 O O . GLN A 1 125 ? 29.78086 -3.27849 4.16597 1.000 17.83331 161 GLN A O 1
ATOM 840 N N . ALA A 1 126 ? 28.92708 -4.71766 5.67401 1.000 20.10390 162 ALA A N 1
ATOM 841 C CA . ALA A 1 126 ? 28.48934 -5.65073 4.64149 1.000 19.46976 162 ALA A CA 1
ATOM 842 C C . ALA A 1 126 ? 27.36765 -5.05382 3.80147 1.000 22.89609 162 ALA A C 1
ATOM 843 O O . ALA A 1 126 ? 27.29276 -5.29816 2.59146 1.000 22.50127 162 ALA A O 1
ATOM 845 N N . LEU A 1 127 ? 26.48563 -4.26848 4.42568 1.000 19.80680 163 LEU A N 1
ATOM 846 C CA . LEU A 1 127 ? 25.43631 -3.59359 3.67026 1.000 20.87422 163 LEU A CA 1
ATOM 847 C C . LEU A 1 127 ? 26.00956 -2.51506 2.76108 1.000 21.81196 163 LEU A C 1
ATOM 848 O O . LEU A 1 127 ? 25.47188 -2.27330 1.67426 1.000 20.87595 163 LEU A O 1
ATOM 853 N N . GLN A 1 128 ? 27.09341 -1.85869 3.18414 1.000 22.17336 164 GLN A N 1
ATOM 854 C CA . GLN A 1 128 ? 27.74915 -0.88426 2.31817 1.000 20.89424 164 GLN A CA 1
ATOM 855 C C . GLN A 1 128 ? 28.39472 -1.56509 1.11822 1.000 18.32355 164 GLN A C 1
ATOM 856 O O . GLN A 1 128 ? 28.37809 -1.02376 0.00664 1.000 20.35073 164 GLN A O 1
ATOM 862 N N . LEU A 1 129 ? 28.97057 -2.75208 1.32443 1.000 20.19263 165 LEU A N 1
ATOM 863 C CA . LEU A 1 129 ? 29.53509 -3.50360 0.20817 1.000 23.52627 165 LEU A CA 1
ATOM 864 C C . LEU A 1 129 ? 28.44379 -3.97084 -0.74559 1.000 22.02519 165 LEU A C 1
ATOM 865 O O . LEU A 1 129 ? 28.62315 -3.93553 -1.96893 1.000 21.30424 165 LEU A O 1
ATOM 870 N N . ALA A 1 130 ? 27.30693 -4.41536 -0.20421 1.000 16.82383 166 ALA A N 1
ATOM 871 C CA . ALA A 1 130 ? 26.18486 -4.79531 -1.05518 1.000 18.39587 166 ALA A CA 1
ATOM 872 C C . ALA A 1 130 ? 25.65012 -3.59380 -1.82180 1.000 19.06747 166 ALA A C 1
ATOM 873 O O . ALA A 1 130 ? 25.26289 -3.71473 -2.99023 1.000 20.45391 166 ALA A O 1
ATOM 875 N N . LEU A 1 131 ? 25.62543 -2.42258 -1.18024 1.000 20.88099 167 LEU A N 1
ATOM 876 C CA . LEU A 1 131 ? 25.18053 -1.21309 -1.86372 1.000 18.38535 167 LEU A CA 1
ATOM 877 C C . LEU A 1 131 ? 26.10726 -0.86357 -3.02043 1.000 23.79138 167 LEU A C 1
ATOM 878 O O . LEU A 1 131 ? 25.64389 -0.52299 -4.11514 1.000 18.71143 167 LEU A O 1
ATOM 883 N N . SER A 1 132 ? 27.42225 -0.94636 -2.79859 1.000 18.26573 168 SER A N 1
ATOM 884 C CA . SER A 1 132 ? 28.37236 -0.65644 -3.86772 1.000 15.51561 168 SER A CA 1
ATOM 885 C C . SER A 1 132 ? 28.26297 -1.67594 -4.99405 1.000 20.86298 168 SER A C 1
ATOM 886 O O . SER A 1 132 ? 28.38640 -1.32275 -6.17276 1.000 20.20414 168 SER A O 1
ATOM 889 N N . ALA A 1 133 ? 28.03346 -2.94634 -4.65111 1.000 18.85587 169 ALA A N 1
ATOM 890 C CA . ALA A 1 133 ? 27.85830 -3.96724 -5.67777 1.000 22.67633 169 ALA A CA 1
ATOM 891 C C . ALA A 1 133 ? 26.60087 -3.72264 -6.50086 1.000 22.96776 169 ALA A C 1
ATOM 892 O O . ALA A 1 133 ? 26.58397 -4.00604 -7.70421 1.000 22.85362 169 ALA A O 1
ATOM 894 N N . GLU A 1 134 ? 25.54415 -3.19818 -5.87619 1.000 18.41071 170 GLU A N 1
ATOM 895 C CA . GLU A 1 134 ? 24.33329 -2.87909 -6.62325 1.000 23.23649 170 GLU A CA 1
ATOM 896 C C . GLU A 1 134 ? 24.53108 -1.65875 -7.51386 1.000 29.10481 170 GLU A C 1
ATOM 897 O O . GLU A 1 134 ? 23.95433 -1.59248 -8.60568 1.000 21.77889 170 GLU A O 1
ATOM 903 N N . ARG A 1 135 ? 25.33621 -0.68784 -7.07032 1.000 23.36310 171 ARG A N 1
ATOM 904 C CA . ARG A 1 135 ? 25.65616 0.45259 -7.92468 1.000 22.77339 171 ARG A CA 1
ATOM 905 C C . ARG A 1 135 ? 26.38750 0.00318 -9.18215 1.000 21.12911 171 ARG A C 1
ATOM 906 O O . ARG A 1 135 ? 26.12184 0.50744 -10.28003 1.000 22.65561 171 ARG A O 1
ATOM 914 N N . GLN A 1 136 ? 27.31514 -0.94666 -9.03920 1.000 17.46546 172 GLN A N 1
ATOM 915 C CA . GLN A 1 136 ? 28.06760 -1.43351 -10.19042 1.000 21.00479 172 GLN A CA 1
ATOM 916 C C . GLN A 1 136 ? 27.17263 -2.20705 -11.15064 1.000 15.95707 172 GLN A C 1
ATOM 917 O O . GLN A 1 136 ? 27.31502 -2.08682 -12.37305 1.000 19.94653 172 GLN A O 1
ATOM 923 N N . ARG A 1 137 ? 26.24722 -3.00844 -10.61758 1.000 21.16193 173 ARG A N 1
ATOM 924 C CA . ARG A 1 137 ? 25.31937 -3.73649 -11.47739 1.000 23.89323 173 ARG A CA 1
ATOM 925 C C . ARG A 1 137 ? 24.42956 -2.77940 -12.26014 1.000 18.08527 173 ARG A C 1
ATOM 926 O O . ARG A 1 137 ? 24.07823 -3.04896 -13.41499 1.000 20.35145 173 ARG A O 1
ATOM 934 N N . TYR A 1 138 ? 24.05927 -1.65276 -11.64810 1.000 16.65610 174 TYR A N 1
ATOM 935 C CA . TYR A 1 138 ? 23.20222 -0.68475 -12.32449 1.000 16.67037 174 TYR A CA 1
ATOM 936 C C . TYR A 1 138 ? 23.91946 -0.04619 -13.50807 1.000 22.17331 174 TYR A C 1
ATOM 937 O O . TYR A 1 138 ? 23.34796 0.08179 -14.59753 1.000 20.79588 174 TYR A O 1
ATOM 946 N N . SER A 1 139 ? 25.17426 0.36674 -13.31092 1.000 16.00722 175 SER A N 1
ATOM 947 C CA . SER A 1 139 ? 25.93121 0.97333 -14.40149 1.000 19.65155 175 SER A CA 1
ATOM 948 C C . SER A 1 139 ? 26.20566 -0.03345 -15.51104 1.000 16.23425 175 SER A C 1
ATOM 949 O O . SER A 1 139 ? 26.20910 0.32572 -16.69451 1.000 22.28189 175 SER A O 1
ATOM 952 N N . LYS A 1 140 ? 26.44161 -1.29700 -15.14895 1.000 16.89163 176 LYS A N 1
ATOM 953 C CA . LYS A 1 140 ? 26.62731 -2.33152 -16.16094 1.000 18.99852 176 LYS A CA 1
ATOM 954 C C . LYS A 1 140 ? 25.37514 -2.49463 -17.01194 1.000 18.36008 176 LYS A C 1
ATOM 955 O O . LYS A 1 140 ? 25.46146 -2.64595 -18.23628 1.000 17.39548 176 LYS A O 1
ATOM 961 N N . LEU A 1 141 ? 24.19973 -2.46417 -16.37973 1.000 17.82342 177 LEU A N 1
ATOM 962 C CA . LEU A 1 141 ? 22.95363 -2.54029 -17.13425 1.000 18.67243 177 LEU A CA 1
ATOM 963 C C . LEU A 1 141 ? 22.74352 -1.28678 -17.97359 1.000 21.37688 177 LEU A C 1
ATOM 964 O O . LEU A 1 141 ? 22.22136 -1.36235 -19.09218 1.000 20.94830 177 LEU A O 1
ATOM 969 N N . GLN A 1 142 ? 23.14503 -0.12548 -17.44905 1.000 18.48042 178 GLN A N 1
ATOM 970 C CA . GLN A 1 142 ? 23.02991 1.11496 -18.20963 1.000 20.42300 178 GLN A CA 1
ATOM 971 C C . GLN A 1 142 ? 23.85068 1.05349 -19.49056 1.000 18.76801 178 GLN A C 1
ATOM 972 O O . GLN A 1 142 ? 23.39167 1.48577 -20.55444 1.000 21.74572 178 GLN A O 1
ATOM 978 N N . GLN A 1 143 ? 25.07092 0.52278 -19.40677 1.000 15.84100 179 GLN A N 1
ATOM 979 C CA . GLN A 1 143 ? 25.91559 0.41245 -20.58923 1.000 15.29475 179 GLN A CA 1
ATOM 980 C C . GLN A 1 143 ? 25.46194 -0.72625 -21.49416 1.000 19.97221 179 GLN A C 1
ATOM 981 O O . GLN A 1 143 ? 25.52973 -0.60912 -22.72260 1.000 18.30459 179 GLN A O 1
ATOM 987 N N . MET A 1 144 ? 24.99585 -1.83177 -20.90740 1.000 22.87482 180 MET A N 1
ATOM 988 C CA . MET A 1 144 ? 24.49547 -2.93940 -21.71480 1.000 18.73996 180 MET A CA 1
ATOM 989 C C . MET A 1 144 ? 23.24349 -2.53570 -22.48216 1.000 23.23964 180 MET A C 1
ATOM 990 O O . MET A 1 144 ? 23.09012 -2.88237 -23.65924 1.000 21.86903 180 MET A O 1
ATOM 995 N N . SER A 1 145 ? 22.33722 -1.80389 -21.83026 1.000 18.93756 181 SER A N 1
ATOM 996 C CA . SER A 1 145 ? 21.10650 -1.38285 -22.49128 1.000 26.24030 181 SER A CA 1
ATOM 997 C C . SER A 1 145 ? 21.39935 -0.42622 -23.64000 1.000 25.47335 181 SER A C 1
ATOM 998 O O . SER A 1 145 ? 20.85250 -0.57524 -24.73873 1.000 23.89946 181 SER A O 1
ATOM 1001 N N . ASP A 1 146 ? 22.26340 0.56446 -23.40480 1.000 21.77341 182 ASP A N 1
ATOM 1002 C CA . ASP A 1 146 ? 22.58825 1.52196 -24.45716 1.000 25.99947 182 ASP A CA 1
ATOM 1003 C C . ASP A 1 146 ? 23.32008 0.84846 -25.61117 1.000 23.40321 182 ASP A C 1
ATOM 1004 O O . ASP A 1 146 ? 23.11328 1.20593 -26.77659 1.000 24.39266 182 ASP A O 1
ATOM 1009 N N . SER A 1 147 ? 24.17922 -0.12753 -25.30777 1.000 22.82638 183 SER A N 1
ATOM 1010 C CA . SER A 1 147 ? 24.87290 -0.85376 -26.36638 1.000 26.85810 183 SER A CA 1
ATOM 1011 C C . SER A 1 147 ? 23.89480 -1.65615 -27.21498 1.000 26.12487 183 SER A C 1
ATOM 1012 O O . SER A 1 147 ? 24.02074 -1.69958 -28.44435 1.000 25.70497 183 SER A O 1
ATOM 1015 N N . GLU A 1 148 ? 22.91189 -2.29600 -26.57787 1.000 29.01077 184 GLU A N 1
ATOM 1016 C CA . GLU A 1 148 ? 21.90406 -3.03304 -27.33216 1.000 24.28246 184 GLU A CA 1
ATOM 1017 C C . GLU A 1 148 ? 20.98055 -2.08624 -28.08718 1.000 29.77997 184 GLU A C 1
ATOM 1018 O O . GLU A 1 148 ? 20.57358 -2.37770 -29.21795 1.000 27.39784 184 GLU A O 1
ATOM 1024 N N . LEU A 1 149 ? 20.63694 -0.94825 -27.47826 1.000 23.22908 185 LEU A N 1
ATOM 1025 C CA . LEU A 1 149 ? 19.81052 0.03489 -28.16940 1.000 28.65072 185 LEU A CA 1
ATOM 1026 C C . LEU A 1 149 ? 20.53903 0.63649 -29.36381 1.000 31.03589 185 LEU A C 1
ATOM 1027 O O . LEU A 1 149 ? 19.91129 0.92596 -30.38830 1.000 32.26423 185 LEU A O 1
ATOM 1032 N N . ASP A 1 150 ? 21.85666 0.82436 -29.25534 1.000 27.98169 186 ASP A N 1
ATOM 1033 C CA . ASP A 1 150 ? 22.61760 1.39618 -30.36166 1.000 34.29564 186 ASP A CA 1
ATOM 1034 C C . ASP A 1 150 ? 22.65857 0.44914 -31.55433 1.000 32.08890 186 ASP A C 1
ATOM 1035 O O . ASP A 1 150 ? 22.61654 0.89318 -32.70783 1.000 32.95357 186 ASP A O 1
ATOM 1040 N N . ALA A 1 151 ? 22.74323 -0.85786 -31.29714 1.000 28.49240 187 ALA A N 1
ATOM 1041 C CA . ALA A 1 151 ? 22.76487 -1.82797 -32.38671 1.000 26.37356 187 ALA A CA 1
ATOM 1042 C C . ALA A 1 151 ? 21.44904 -1.81556 -33.15351 1.000 36.67694 187 ALA A C 1
ATOM 1043 O O . ALA A 1 151 ? 21.43648 -1.83231 -34.38994 1.000 38.69167 187 ALA A O 1
ATOM 1045 N N . LEU A 1 152 ? 20.32590 -1.78140 -32.43138 1.000 29.56262 188 LEU A N 1
ATOM 1046 C CA . LEU A 1 152 ? 19.02611 -1.72204 -33.09187 1.000 32.73155 188 LEU A CA 1
ATOM 1047 C C . LEU A 1 152 ? 18.83479 -0.39590 -33.81605 1.000 39.76963 188 LEU A C 1
ATOM 1048 O O . LEU A 1 152 ? 18.20752 -0.34965 -34.88121 1.000 38.95531 188 LEU A O 1
ATOM 1053 N N . ARG A 1 153 ? 19.36355 0.69339 -33.25285 1.000 32.56762 189 ARG A N 1
ATOM 1054 C CA . ARG A 1 153 ? 19.27153 1.98759 -33.92093 1.000 38.72873 189 ARG A CA 1
ATOM 1055 C C . ARG A 1 153 ? 20.00623 1.96447 -35.25531 1.000 39.55990 189 ARG A C 1
ATOM 1056 O O . ARG A 1 153 ? 19.46263 2.38602 -36.28164 1.000 38.80929 189 ARG A O 1
ATOM 1064 N N . GLN A 1 154 ? 21.24351 1.45997 -35.26114 1.000 38.21290 190 GLN A N 1
ATOM 1065 C CA . GLN A 1 154 ? 22.01223 1.39468 -36.50116 1.000 42.61911 190 GLN A CA 1
ATOM 1066 C C . GLN A 1 154 ? 21.31295 0.53001 -37.54272 1.000 41.80601 190 GLN A C 1
ATOM 1067 O O . GLN A 1 154 ? 21.32807 0.85050 -38.73733 1.000 46.62042 190 GLN A O 1
ATOM 1073 N N . GLN A 1 155 ? 20.69731 -0.57297 -37.11046 1.000 37.50916 191 GLN A N 1
ATOM 1074 C CA . GLN A 1 155 ? 19.92887 -1.39614 -38.03830 1.000 41.11452 191 GLN A CA 1
ATOM 1075 C C . GLN A 1 155 ? 18.71891 -0.63669 -38.56683 1.000 44.62531 191 GLN A C 1
ATOM 1076 O O . GLN A 1 155 ? 18.31595 -0.82041 -39.72158 1.000 52.55211 191 GLN A O 1
ATOM 1082 N N . GLN A 1 156 ? 18.12928 0.22612 -37.73508 1.000 46.07134 192 GLN A N 1
ATOM 1083 C CA . GLN A 1 156 ? 17.00256 1.03804 -38.18354 1.000 49.47024 192 GLN A CA 1
ATOM 1084 C C . GLN A 1 156 ? 17.44510 2.08775 -39.19623 1.000 46.93502 192 GLN A C 1
ATOM 1085 O O . GLN A 1 156 ? 16.75550 2.32077 -40.19592 1.000 51.00664 192 GLN A O 1
ATOM 1091 N N . GLN A 1 157 ? 18.58898 2.73494 -38.95263 1.000 42.45717 193 GLN A N 1
ATOM 1092 C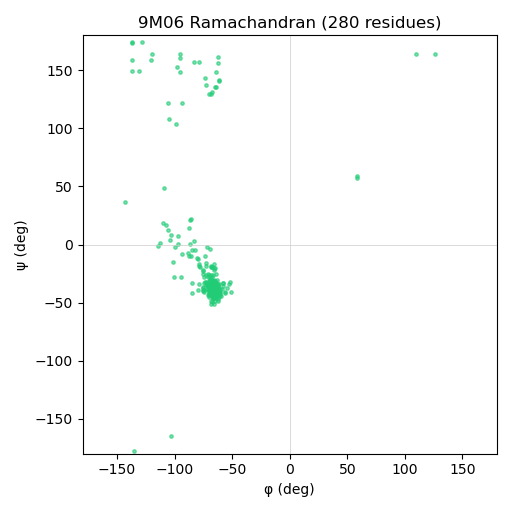 CA . GLN A 1 157 ? 19.09303 3.73074 -39.89508 1.000 56.36174 193 GLN A CA 1
ATOM 1093 C C . GLN A 1 157 ? 19.40689 3.10187 -41.24676 1.000 55.74673 193 GLN A C 1
ATOM 1094 O O . GLN A 1 157 ? 19.20377 3.72842 -42.29362 1.000 61.57374 193 GLN A O 1
ATOM 1100 N N . ALA A 1 158 ? 19.90165 1.86231 -41.24476 1.000 54.55947 194 ALA A N 1
ATOM 1101 C CA . ALA A 1 158 ? 20.21013 1.18603 -42.50053 1.000 56.73003 194 ALA A CA 1
ATOM 1102 C C . ALA A 1 158 ? 18.94137 0.90504 -43.29463 1.000 60.25135 194 ALA A C 1
ATOM 1103 O O . ALA A 1 158 ? 18.88467 1.14817 -44.50597 1.000 64.14872 194 ALA A O 1
ATOM 1105 N N . LEU A 1 159 ? 17.90701 0.39340 -42.62324 1.000 51.98202 195 LEU A N 1
ATOM 1106 C CA . LEU A 1 159 ? 16.64926 0.11392 -43.30726 1.000 58.28661 195 LEU A CA 1
ATOM 1107 C C . LEU A 1 159 ? 15.98054 1.39886 -43.77569 1.000 63.52335 195 LEU A C 1
ATOM 1108 O O . LEU A 1 159 ? 15.40328 1.44471 -44.86839 1.000 67.26551 195 LEU A O 1
ATOM 1113 N N . GLN A 1 160 ? 16.04462 2.45387 -42.96042 1.000 57.57860 196 GLN A N 1
ATOM 1114 C CA . GLN A 1 160 ? 15.41576 3.71423 -43.34046 1.000 58.45980 196 GLN A CA 1
ATOM 1115 C C . GLN A 1 160 ? 16.09986 4.32752 -44.55612 1.000 63.39347 196 GLN A C 1
ATOM 1116 O O . GLN A 1 160 ? 15.42716 4.81290 -45.47313 1.000 65.23615 196 GLN A O 1
ATOM 1122 N N . THR A 1 161 ? 17.43498 4.30983 -44.58423 1.000 62.04957 197 THR A N 1
ATOM 1123 C CA . THR A 1 161 ? 18.15579 4.81506 -45.74843 1.000 67.88773 197 THR A CA 1
ATOM 1124 C C . THR A 1 161 ? 17.87371 3.96378 -46.97834 1.000 68.59895 197 THR A C 1
ATOM 1125 O O . THR A 1 161 ? 17.80499 4.48206 -48.09871 1.000 74.09373 197 THR A O 1
ATOM 1129 N N . GLN A 1 162 ? 17.71552 2.65145 -46.78907 1.000 65.90020 198 GLN A N 1
ATOM 1130 C CA . GLN A 1 162 ? 17.37472 1.77663 -47.90601 1.000 67.00284 198 GLN A CA 1
ATOM 1131 C C . GLN A 1 162 ? 16.00418 2.12060 -48.47309 1.000 69.48822 198 GLN A C 1
ATOM 1132 O O . GLN A 1 162 ? 15.81182 2.12529 -49.69453 1.000 81.33676 198 GLN A O 1
ATOM 1138 N N . LEU A 1 163 ? 15.03937 2.41844 -47.60057 1.000 70.90359 199 LEU A N 1
ATOM 1139 C CA . LEU A 1 163 ? 13.69704 2.74483 -48.06885 1.000 71.93353 199 LEU A CA 1
ATOM 1140 C C . LEU A 1 163 ? 13.66533 4.10666 -48.75031 1.000 69.87094 199 LEU A C 1
ATOM 1141 O O . LEU A 1 163 ? 12.94749 4.29571 -49.73935 1.000 77.78612 199 LEU A O 1
ATOM 1146 N N . ASP A 1 164 ? 14.43706 5.06119 -48.24160 1.000 65.19054 200 ASP A N 1
ATOM 1147 C CA . ASP A 1 164 ? 14.48691 6.40005 -48.81478 1.000 71.59394 200 ASP A CA 1
ATOM 1148 C C . ASP A 1 164 ? 15.08131 6.37540 -50.22013 1.000 72.86316 200 ASP A C 1
ATOM 1149 O O . ASP A 1 164 ? 14.60045 7.06324 -51.12079 1.000 73.82495 200 ASP A O 1
ATOM 1154 N N . GLN B 1 22 ? 30.66543 3.52743 35.68930 1.000 46.05644 58 GLN B N 1
ATOM 1155 C CA . GLN B 1 22 ? 30.17159 2.15693 35.75120 1.000 51.83925 58 GLN B CA 1
ATOM 1156 C C . GLN B 1 22 ? 28.69835 2.07226 35.36511 1.000 53.21211 58 GLN B C 1
ATOM 1157 O O . GLN B 1 22 ? 27.88694 2.90058 35.77811 1.000 57.90818 58 GLN B O 1
ATOM 1163 N N . LEU B 1 23 ? 28.36261 1.06240 34.56638 1.000 48.64234 59 LEU B N 1
ATOM 1164 C CA . LEU B 1 23 ? 26.99247 0.80533 34.15316 1.000 39.32654 59 LEU B CA 1
ATOM 1165 C C . LEU B 1 23 ? 26.66981 -0.66485 34.37350 1.000 48.91181 59 LEU B C 1
ATOM 1166 O O . LEU B 1 23 ? 27.54714 -1.52862 34.28591 1.000 46.81406 59 LEU B O 1
ATOM 1171 N N . ALA B 1 24 ? 25.40050 -0.93948 34.66517 1.000 43.76680 60 ALA B N 1
ATOM 1172 C CA . ALA B 1 24 ? 24.96848 -2.31034 34.89586 1.000 41.12575 60 ALA B CA 1
ATOM 1173 C C . ALA B 1 24 ? 25.12886 -3.14232 33.62834 1.000 46.02481 60 ALA B C 1
ATOM 1174 O O . ALA B 1 24 ? 25.00618 -2.64139 32.50750 1.000 50.87828 60 ALA B O 1
ATOM 1176 N N . ASP B 1 25 ? 25.40756 -4.42948 33.81558 1.000 50.22989 61 ASP B N 1
ATOM 1177 C CA . ASP B 1 25 ? 25.66760 -5.35400 32.71713 1.000 49.74737 61 ASP B CA 1
ATOM 1178 C C . ASP B 1 25 ? 24.44525 -6.24265 32.52164 1.000 48.29797 61 ASP B C 1
ATOM 1179 O O . ASP B 1 25 ? 24.17354 -7.12437 33.34371 1.000 48.72478 61 ASP B O 1
ATOM 1184 N N . TYR B 1 26 ? 23.71311 -6.01226 31.43210 1.000 50.01429 62 TYR B N 1
ATOM 1185 C CA . TYR B 1 26 ? 22.57628 -6.84565 31.06346 1.000 42.29694 62 TYR B CA 1
ATOM 1186 C C . TYR B 1 26 ? 22.88756 -7.76749 29.89197 1.000 40.13216 62 TYR B C 1
ATOM 1187 O O . TYR B 1 26 ? 21.96758 -8.36247 29.32098 1.000 37.02563 62 TYR B O 1
ATOM 1196 N N . LEU B 1 27 ? 24.15809 -7.89631 29.51854 1.000 43.09560 63 LEU B N 1
ATOM 1197 C CA . LEU B 1 27 ? 24.57017 -8.82367 28.47172 1.000 37.95397 63 LEU B CA 1
ATOM 1198 C C . LEU B 1 27 ? 24.36512 -10.27917 28.89387 1.000 37.97202 63 LEU B C 1
ATOM 1199 O O . LEU B 1 27 ? 23.86584 -11.07478 28.08805 1.000 38.92510 63 LEU B O 1
ATOM 1204 N N . PRO B 1 28 ? 24.72702 -10.68694 30.11850 1.000 40.32341 64 PRO B N 1
ATOM 1205 C CA . PRO B 1 28 ? 24.45008 -12.07310 30.52674 1.000 35.76760 64 PRO B CA 1
ATOM 1206 C C . PRO B 1 28 ? 22.98107 -12.36537 30.78920 1.000 37.24374 64 PRO B C 1
ATOM 1207 O O . PRO B 1 28 ? 22.64880 -13.51506 31.10118 1.000 42.54722 64 PRO B O 1
ATOM 1211 N N . THR B 1 29 ? 22.09538 -11.37613 30.68294 1.000 28.81982 65 THR B N 1
ATOM 1212 C CA . THR B 1 29 ? 20.67374 -11.62833 30.87573 1.000 28.10896 65 THR B CA 1
ATOM 1213 C C . THR B 1 29 ? 20.15426 -12.57268 29.79751 1.000 27.07758 65 THR B C 1
ATOM 1214 O O . THR B 1 29 ? 20.46731 -12.42347 28.61312 1.000 23.67223 65 THR B O 1
ATOM 1218 N N . ALA B 1 30 ? 19.36193 -13.55614 30.22028 1.000 31.57028 66 ALA B N 1
ATOM 1219 C CA . ALA B 1 30 ? 18.84318 -14.55436 29.29542 1.000 40.43819 66 ALA B CA 1
ATOM 1220 C C . ALA B 1 30 ? 17.97924 -13.90351 28.22290 1.000 31.37693 66 ALA B C 1
ATOM 1221 O O . ALA B 1 30 ? 17.20878 -12.97902 28.49595 1.000 36.09505 66 ALA B O 1
ATOM 1223 N N . CYS B 1 31 ? 18.11518 -14.39629 26.98931 1.000 34.98498 67 CYS B N 1
ATOM 1224 C CA . CYS B 1 31 ? 17.33583 -13.86301 25.87913 1.000 38.49738 67 CYS B CA 1
ATOM 1225 C C . CYS B 1 31 ? 15.84572 -14.13563 26.03284 1.000 45.48146 67 CYS B C 1
ATOM 1226 O O . CYS B 1 31 ? 15.03423 -13.43188 25.42256 1.000 42.63903 67 CYS B O 1
ATOM 1229 N N . ALA B 1 32 ? 15.46777 -15.13555 26.83237 1.000 48.62419 68 ALA B N 1
ATOM 1230 C CA . ALA B 1 32 ? 14.05615 -15.43775 27.03072 1.000 37.83200 68 ALA B CA 1
ATOM 1231 C C . ALA B 1 32 ? 13.36891 -14.43067 27.94232 1.000 44.36374 68 ALA B C 1
ATOM 1232 O O . ALA B 1 32 ? 12.14310 -14.29087 27.87620 1.000 50.75669 68 ALA B O 1
ATOM 1234 N N . ASP B 1 33 ? 14.12366 -13.72632 28.78407 1.000 42.05253 69 ASP B N 1
ATOM 1235 C CA . ASP B 1 33 ? 13.55841 -12.76954 29.72439 1.000 43.86036 69 ASP B CA 1
ATOM 1236 C C . ASP B 1 33 ? 13.93494 -11.32834 29.41228 1.000 43.17714 69 ASP B C 1
ATOM 1237 O O . ASP B 1 33 ? 13.53639 -10.42505 30.15533 1.000 43.43360 69 ASP B O 1
ATOM 1242 N N . ILE B 1 34 ? 14.68731 -11.08539 28.33658 1.000 39.19641 70 ILE B N 1
ATOM 1243 C CA . ILE B 1 34 ? 15.11182 -9.72341 28.02922 1.000 30.07665 70 ILE B CA 1
ATOM 1244 C C . ILE B 1 34 ? 13.94549 -8.89468 27.50325 1.000 27.40495 70 ILE B C 1
ATOM 1245 O O . ILE B 1 34 ? 13.92994 -7.66637 27.65350 1.000 31.78908 70 ILE B O 1
ATOM 1250 N N . TRP B 1 35 ? 12.94648 -9.53984 26.89826 1.000 27.06533 71 TRP B N 1
ATOM 1251 C CA . TRP B 1 35 ? 11.81936 -8.81282 26.32854 1.000 27.89197 71 TRP B CA 1
ATOM 1252 C C . TRP B 1 35 ? 10.80992 -8.37045 27.37857 1.000 29.81925 71 TRP B C 1
ATOM 1253 O O . TRP B 1 35 ? 9.98770 -7.49286 27.09516 1.000 36.68263 71 TRP B O 1
ATOM 1264 N N . SER B 1 36 ? 10.85343 -8.94868 28.57718 1.000 40.40315 72 SER B N 1
ATOM 1265 C CA . SER B 1 36 ? 9.93577 -8.57815 29.64523 1.000 35.49621 72 SER B CA 1
ATOM 1266 C C . SER B 1 36 ? 10.49902 -7.51080 30.57414 1.000 41.23851 72 SER B C 1
ATOM 1267 O O . SER B 1 36 ? 9.76262 -7.00656 31.42903 1.000 37.15045 72 SER B O 1
ATOM 1270 N N . LEU B 1 37 ? 11.77314 -7.15471 30.42779 1.000 37.63135 73 LEU B N 1
ATOM 1271 C CA . LEU B 1 37 ? 12.38255 -6.15933 31.29949 1.000 37.96660 73 LEU B CA 1
ATOM 1272 C C . LEU B 1 37 ? 11.78760 -4.78181 31.03341 1.000 41.06616 73 LEU B C 1
ATOM 1273 O O . LEU B 1 37 ? 11.70944 -4.33730 29.88396 1.000 41.70732 73 LEU B O 1
ATOM 1278 N N . ARG B 1 38 ? 11.36568 -4.10757 32.10143 1.000 38.77038 74 ARG B N 1
ATOM 1279 C CA . ARG B 1 38 ? 10.79925 -2.77069 32.00674 1.000 40.22476 74 ARG B CA 1
ATOM 1280 C C . ARG B 1 38 ? 11.35735 -1.91136 33.13175 1.000 45.77380 74 ARG B C 1
ATOM 1281 O O . ARG B 1 38 ? 11.83980 -2.41748 34.14799 1.000 48.70654 74 ARG B O 1
ATOM 1289 N N . GLY B 1 39 ? 11.28942 -0.59712 32.93641 1.000 44.01394 75 GLY B N 1
ATOM 1290 C CA . GLY B 1 39 ? 11.75777 0.33472 33.94308 1.000 52.34588 75 GLY B CA 1
ATOM 1291 C C . GLY B 1 39 ? 12.76585 1.33797 33.42295 1.000 41.42068 75 GLY B C 1
ATOM 1292 O O . GLY B 1 39 ? 13.33702 1.15491 32.34399 1.000 43.50170 75 GLY B O 1
ATOM 1293 N N . GLN B 1 40 ? 12.99315 2.40845 34.18647 1.000 39.02092 76 GLN B N 1
ATOM 1294 C CA . GLN B 1 40 ? 13.94799 3.42881 33.77100 1.000 37.21180 76 GLN B CA 1
ATOM 1295 C C . GLN B 1 40 ? 15.38977 2.97800 33.96299 1.000 33.93294 76 GLN B C 1
ATOM 1296 O O . GLN B 1 40 ? 16.28468 3.47100 33.26864 1.000 38.81449 76 GLN B O 1
ATOM 1302 N N . ALA B 1 41 ? 15.63597 2.05117 34.89076 1.000 38.73143 77 ALA B N 1
ATOM 1303 C CA . ALA B 1 41 ? 17.00096 1.59716 35.13014 1.000 39.08915 77 ALA B CA 1
ATOM 1304 C C . ALA B 1 41 ? 17.51952 0.74168 33.98146 1.000 46.66600 77 ALA B C 1
ATOM 1305 O O . ALA B 1 41 ? 18.71131 0.79943 33.65665 1.000 47.20110 77 ALA B O 1
ATOM 1307 N N . VAL B 1 42 ? 16.64992 -0.04979 33.35898 1.000 38.52562 78 VAL B N 1
ATOM 1308 C CA . VAL B 1 42 ? 17.05548 -0.91497 32.25507 1.000 36.73089 78 VAL B CA 1
A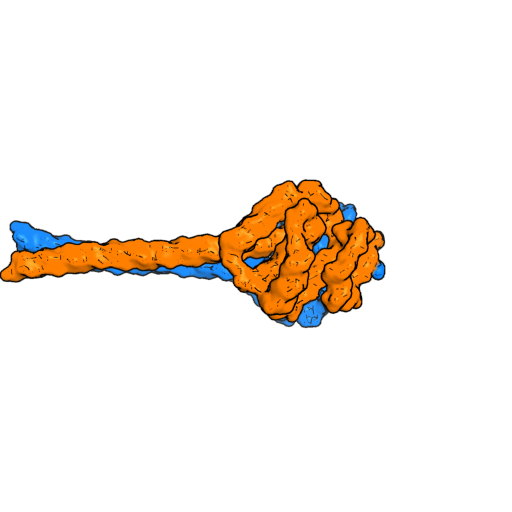TOM 1309 C C . VAL B 1 42 ? 17.04658 -0.16812 30.92746 1.000 32.89669 78 VAL B C 1
ATOM 1310 O O . VAL B 1 42 ? 17.95988 -0.32799 30.11437 1.000 31.35205 78 VAL B O 1
ATOM 1314 N N . GLU B 1 43 ? 16.02403 0.65657 30.68944 1.000 29.96638 79 GLU B N 1
ATOM 1315 C CA . GLU B 1 43 ? 15.86346 1.31434 29.39828 1.000 29.55838 79 GLU B CA 1
ATOM 1316 C C . GLU B 1 43 ? 16.85319 2.44953 29.17909 1.000 33.38286 79 GLU B C 1
ATOM 1317 O O . GLU B 1 43 ? 16.94353 2.95842 28.05693 1.000 32.59606 79 GLU B O 1
ATOM 1323 N N . THR B 1 44 ? 17.58972 2.85838 30.20859 1.000 32.51680 80 THR B N 1
ATOM 1324 C CA . THR B 1 44 ? 18.62167 3.87437 30.07030 1.000 30.29583 80 THR B CA 1
ATOM 1325 C C . THR B 1 44 ? 20.02459 3.28175 30.05315 1.000 31.88940 80 THR B C 1
ATOM 1326 O O . THR B 1 44 ? 21.00364 4.03243 30.09385 1.000 37.56942 80 THR B O 1
ATOM 1330 N N . ASN B 1 45 ? 20.14843 1.95642 29.99011 1.000 26.78401 81 ASN B N 1
ATOM 1331 C CA . ASN B 1 45 ? 21.45787 1.32691 29.95758 1.000 28.66247 81 ASN B CA 1
ATOM 1332 C C . ASN B 1 45 ? 21.71439 0.84155 28.54081 1.000 24.64636 81 ASN B C 1
ATOM 1333 O O . ASN B 1 45 ? 20.91134 0.05641 28.01078 1.000 22.76243 81 ASN B O 1
ATOM 1338 N N . PRO B 1 46 ? 22.78670 1.29009 27.88469 1.000 25.45856 82 PRO B N 1
ATOM 1339 C CA . PRO B 1 46 ? 23.05343 0.82027 26.51561 1.000 22.09859 82 PRO B CA 1
ATOM 1340 C C . PRO B 1 46 ? 23.33182 -0.66839 26.43164 1.000 24.38660 82 PRO B C 1
ATOM 1341 O O . PRO B 1 46 ? 23.11267 -1.27020 25.37266 1.000 22.36516 82 PRO B O 1
ATOM 1345 N N . LEU B 1 47 ? 23.81124 -1.28370 27.51571 1.000 22.64282 83 LEU B N 1
ATOM 1346 C CA . LEU B 1 47 ? 24.07150 -2.71874 27.49026 1.000 24.22154 83 LEU B CA 1
ATOM 1347 C C . LEU B 1 47 ? 22.78057 -3.52179 27.41179 1.000 22.52035 83 LEU B C 1
ATOM 1348 O O . LEU B 1 47 ? 22.77229 -4.62358 26.85101 1.000 26.00691 83 LEU B O 1
ATOM 1353 N N . TYR B 1 48 ? 21.68635 -2.99410 27.96545 1.000 21.47903 84 TYR B N 1
ATOM 1354 C CA . TYR B 1 48 ? 20.39738 -3.66292 27.82490 1.000 21.87044 84 TYR B CA 1
ATOM 1355 C C . TYR B 1 48 ? 19.93518 -3.66095 26.37369 1.000 21.82068 84 TYR B C 1
ATOM 1356 O O . TYR B 1 48 ? 19.46994 -4.68595 25.86166 1.000 21.24171 84 TYR B O 1
ATOM 1365 N N . TRP B 1 49 ? 20.05416 -2.51691 25.69587 1.000 17.32992 85 TRP B N 1
ATOM 1366 C CA . TRP B 1 49 ? 19.65335 -2.44355 24.29592 1.000 17.92974 85 TRP B CA 1
ATOM 1367 C C . TRP B 1 49 ? 20.60751 -3.21928 23.39902 1.000 20.54571 85 TRP B C 1
ATOM 1368 O O . TRP B 1 49 ? 20.18369 -3.77070 22.37694 1.000 21.10457 85 TRP B O 1
ATOM 1379 N N . LEU B 1 50 ? 21.89140 -3.27445 23.76100 1.000 22.63331 86 LEU B N 1
ATOM 1380 C CA . LEU B 1 50 ? 22.83177 -4.10018 23.01169 1.000 19.79009 86 LEU B CA 1
ATOM 1381 C C . LEU B 1 50 ? 22.45993 -5.57439 23.10813 1.000 17.67637 86 LEU B C 1
ATOM 1382 O O . LEU B 1 50 ? 22.51392 -6.30342 22.11072 1.000 18.55660 86 LEU B O 1
ATOM 1387 N N . ARG B 1 51 ? 22.07702 -6.03054 24.30410 1.000 16.33042 87 ARG B N 1
ATOM 1388 C CA . ARG B 1 51 ? 21.62443 -7.40849 24.46473 1.000 17.21205 87 ARG B CA 1
ATOM 1389 C C . ARG B 1 51 ? 20.31294 -7.65345 23.73026 1.000 19.44300 87 ARG B C 1
ATOM 1390 O O . ARG B 1 51 ? 20.08331 -8.75736 23.22212 1.000 18.45545 87 ARG B O 1
ATOM 1398 N N . THR B 1 52 ? 19.44728 -6.63945 23.66304 1.000 16.16560 88 THR B N 1
ATOM 1399 C CA . THR B 1 52 ? 18.20008 -6.77095 22.91795 1.000 18.45746 88 THR B CA 1
ATOM 1400 C C . THR B 1 52 ? 18.46933 -7.02321 21.43821 1.000 19.65375 88 THR B C 1
ATOM 1401 O O . THR B 1 52 ? 17.81945 -7.87185 20.81519 1.000 17.93224 88 THR B O 1
ATOM 1405 N N . ILE B 1 53 ? 19.43705 -6.30637 20.86275 1.000 17.52941 89 ILE B N 1
ATOM 1406 C CA . ILE B 1 53 ? 19.77754 -6.50767 19.45775 1.000 18.60324 89 ILE B CA 1
ATOM 1407 C C . ILE B 1 53 ? 20.43094 -7.86953 19.25615 1.000 17.28605 89 ILE B C 1
ATOM 1408 O O . ILE B 1 53 ? 20.19097 -8.54629 18.24863 1.000 19.19057 89 ILE B O 1
ATOM 1413 N N . ASP B 1 54 ? 21.26026 -8.29654 20.21150 1.000 18.75109 90 ASP B N 1
ATOM 1414 C CA . ASP B 1 54 ? 21.91334 -9.59661 20.09832 1.000 20.07429 90 ASP B CA 1
ATOM 1415 C C . ASP B 1 54 ? 20.90004 -10.73296 20.16967 1.000 19.74532 90 ASP B C 1
ATOM 1416 O O . ASP B 1 54 ? 21.01776 -11.72397 19.43935 1.000 19.70895 90 ASP B O 1
ATOM 1421 N N . CYS B 1 55 ? 19.89244 -10.60405 21.03567 1.000 18.97133 91 CYS B N 1
ATOM 1422 C CA . CYS B 1 55 ? 18.88756 -11.65490 21.15965 1.000 15.69256 91 CYS B CA 1
ATOM 1423 C C . CYS B 1 55 ? 17.96494 -11.68725 19.94686 1.000 19.88557 91 CYS B C 1
ATOM 1424 O O . CYS B 1 55 ? 17.56722 -12.76627 19.49251 1.000 20.23991 91 CYS B O 1
ATOM 1427 N N . ALA B 1 56 ? 17.61229 -10.51608 19.40962 1.000 20.07788 92 ALA B N 1
ATOM 1428 C CA . ALA B 1 56 ? 16.74557 -10.47431 18.23629 1.000 20.83124 92 ALA B CA 1
ATOM 1429 C C . ALA B 1 56 ? 17.42947 -11.06350 17.01040 1.000 22.43541 92 ALA B C 1
ATOM 1430 O O . ALA B 1 56 ? 16.75904 -11.63384 16.14213 1.000 22.96054 92 ALA B O 1
ATOM 1432 N N . ASP B 1 57 ? 18.75511 -10.93695 16.92141 1.000 18.29359 93 ASP B N 1
ATOM 1433 C CA . ASP B 1 57 ? 19.49464 -11.53294 15.81621 1.000 23.45159 93 ASP B CA 1
ATOM 1434 C C . ASP B 1 57 ? 19.44112 -13.05537 15.84177 1.000 19.38154 93 ASP B C 1
ATOM 1435 O O . ASP B 1 57 ? 19.67198 -13.69045 14.80730 1.000 21.47974 93 ASP B O 1
ATOM 1440 N N . ARG B 1 58 ? 19.13158 -13.65112 16.99156 1.000 16.96024 94 ARG B N 1
ATOM 1441 C CA . ARG B 1 58 ? 19.08734 -15.09939 17.13191 1.000 18.52058 94 ARG B CA 1
ATOM 1442 C C . ARG B 1 58 ? 17.73370 -15.69898 16.77823 1.000 16.25500 94 ARG B C 1
ATOM 1443 O O . ARG B 1 58 ? 17.62677 -16.92588 16.67747 1.000 19.84557 94 ARG B O 1
ATOM 1451 N N . LEU B 1 59 ? 16.70836 -14.87746 16.58288 1.000 20.34616 95 LEU B N 1
ATOM 1452 C CA . LEU B 1 59 ? 15.34509 -15.35939 16.42761 1.000 16.91743 95 LEU B CA 1
ATOM 1453 C C . LEU B 1 59 ? 14.96568 -15.50951 14.96036 1.000 21.17345 95 LEU B C 1
ATOM 1454 O O . LEU B 1 59 ? 15.43869 -14.77056 14.09284 1.000 21.90246 95 LEU B O 1
ATOM 1459 N N . MET B 1 60 ? 14.10241 -16.48467 14.69705 1.000 21.93926 96 MET B N 1
ATOM 1460 C CA A MET B 1 60 ? 13.51507 -16.66284 13.38136 0.461 17.60057 96 MET B CA 1
ATOM 1461 C CA B MET B 1 60 ? 13.52483 -16.65309 13.37768 0.539 17.61029 96 MET B CA 1
ATOM 1462 C C . MET B 1 60 ? 12.39034 -15.65314 13.17505 1.000 13.63022 96 MET B C 1
ATOM 1463 O O . MET B 1 60 ? 11.80392 -15.16148 14.14260 1.000 15.94330 96 MET B O 1
ATOM 1472 N N . PRO B 1 61 ? 12.07229 -15.31891 11.91855 1.000 22.39530 97 PRO B N 1
ATOM 1473 C CA . PRO B 1 61 ? 11.01357 -14.32255 11.67178 1.000 22.70411 97 PRO B CA 1
ATOM 1474 C C . PRO B 1 61 ? 9.69757 -14.60750 12.37969 1.000 20.86144 97 PRO B C 1
ATOM 1475 O O . PRO B 1 61 ? 9.00096 -13.66007 12.76635 1.000 23.64156 97 PRO B O 1
ATOM 1479 N N . VAL B 1 62 ? 9.33383 -15.87766 12.57281 1.000 19.66459 98 VAL B N 1
ATOM 1480 C CA . VAL B 1 62 ? 8.07569 -16.17339 13.25096 1.000 18.14395 98 VAL B CA 1
ATOM 1481 C C . VAL B 1 62 ? 8.19315 -15.91095 14.74883 1.000 20.59358 98 VAL B C 1
ATOM 1482 O O . VAL B 1 62 ? 7.21946 -15.49736 15.39088 1.000 17.10087 98 VAL B O 1
ATOM 1486 N N . GLN B 1 63 ? 9.37619 -16.12591 15.32975 1.000 17.09607 99 GLN B N 1
ATOM 1487 C CA . GLN B 1 63 ? 9.56626 -15.83742 16.74719 1.000 17.77120 99 GLN B CA 1
ATOM 1488 C C . GLN B 1 63 ? 9.68427 -14.34006 16.99750 1.000 18.98681 99 GLN B C 1
ATOM 1489 O O . GLN B 1 63 ? 9.18364 -13.83583 18.00908 1.000 20.02000 99 GLN B O 1
ATOM 1495 N N . SER B 1 64 ? 10.34717 -13.61836 16.09043 1.000 16.97229 100 SER B N 1
ATOM 1496 C CA . SER B 1 64 ? 10.45843 -12.17064 16.23280 1.000 18.47263 100 SER B CA 1
ATOM 1497 C C . SER B 1 64 ? 9.09302 -11.50344 16.13924 1.000 15.02018 100 SER B C 1
ATOM 1498 O O . SER B 1 64 ? 8.80439 -10.55312 16.87587 1.000 18.07359 100 SER B O 1
ATOM 1501 N N . ARG B 1 65 ? 8.23764 -11.98942 15.23766 1.000 13.78814 101 ARG B N 1
ATOM 1502 C CA . ARG B 1 65 ? 6.90285 -11.41877 15.10281 1.000 17.50210 101 ARG B CA 1
ATOM 1503 C C . ARG B 1 65 ? 6.01751 -11.77380 16.29011 1.000 19.57646 101 ARG B C 1
ATOM 1504 O O . ARG B 1 65 ? 5.15576 -10.97673 16.67836 1.000 18.98111 101 ARG B O 1
ATOM 1512 N N . ALA B 1 66 ? 6.21319 -12.95681 16.87834 1.000 16.26730 102 ALA B N 1
ATOM 1513 C CA . ALA B 1 66 ? 5.42601 -13.33988 18.04519 1.000 20.81786 102 ALA B CA 1
ATOM 1514 C C . ALA B 1 66 ? 5.75109 -12.47003 19.25200 1.000 21.52305 102 ALA B C 1
ATOM 1515 O O . ALA B 1 66 ? 4.87206 -12.20946 20.08112 1.000 22.18333 102 ALA B O 1
ATOM 1517 N N . GLU B 1 67 ? 6.99934 -12.01374 19.36896 1.000 21.86447 103 GLU B N 1
ATOM 1518 C CA . GLU B 1 67 ? 7.36381 -11.12324 20.46461 1.000 20.04840 103 GLU B CA 1
ATOM 1519 C C . GLU B 1 67 ? 6.94037 -9.68718 20.18103 1.000 17.36779 103 GLU B C 1
ATOM 1520 O O . GLU B 1 67 ? 6.48161 -8.98249 21.08687 1.000 19.83126 103 GLU B O 1
ATOM 1526 N N . ALA B 1 68 ? 7.08019 -9.24007 18.93134 1.000 14.35820 104 ALA B N 1
ATOM 1527 C CA . ALA B 1 68 ? 6.78898 -7.85433 18.58694 1.000 20.30878 104 ALA B CA 1
ATOM 1528 C C . ALA B 1 68 ? 5.29728 -7.55630 18.51496 1.000 22.93421 104 ALA B C 1
ATOM 1529 O O . ALA B 1 68 ? 4.90828 -6.39092 18.64630 1.000 23.98921 104 ALA B O 1
ATOM 1531 N N . ARG B 1 69 ? 4.45486 -8.57214 18.31281 1.000 21.98215 105 ARG B N 1
ATOM 1532 C CA . ARG B 1 69 ? 3.02362 -8.32731 18.17512 1.000 26.06927 105 ARG B CA 1
ATOM 1533 C C . ARG B 1 69 ? 2.38855 -7.83809 19.47053 1.000 25.65884 105 ARG B C 1
ATOM 1534 O O . ARG B 1 69 ? 1.29419 -7.26584 19.43132 1.000 26.17554 105 ARG B O 1
ATOM 1542 N N . ALA B 1 70 ? 3.04045 -8.05121 20.61060 1.000 27.25636 106 ALA B N 1
ATOM 1543 C CA . ALA B 1 70 ? 2.53060 -7.59173 21.89472 1.000 29.87035 106 ALA B CA 1
ATOM 1544 C C . ALA B 1 70 ? 2.93121 -6.15798 22.21411 1.000 33.25045 106 ALA B C 1
ATOM 1545 O O . ALA B 1 70 ? 2.56454 -5.65104 23.27922 1.000 45.85138 106 ALA B O 1
ATOM 1547 N N . LEU B 1 71 ? 3.66687 -5.49544 21.32597 1.000 31.12413 107 LEU B N 1
ATOM 1548 C CA . LEU B 1 71 ? 4.15944 -4.14859 21.56125 1.000 31.52718 107 LEU B CA 1
ATOM 1549 C C . LEU B 1 71 ? 3.62278 -3.19753 20.49977 1.000 32.88177 107 LEU B C 1
ATOM 1550 O O . LEU B 1 71 ? 3.13629 -3.61510 19.44516 1.000 35.14872 107 LEU B O 1
ATOM 1555 N N . THR B 1 72 ? 3.71969 -1.90266 20.79635 1.000 33.82055 108 THR B N 1
ATOM 1556 C CA . THR B 1 72 ? 3.31245 -0.85013 19.87723 1.000 40.70815 108 THR B CA 1
ATOM 1557 C C . THR B 1 72 ? 4.38947 0.22769 19.87108 1.000 35.04552 108 THR B C 1
ATOM 1558 O O . THR B 1 72 ? 5.42077 0.10675 20.53853 1.000 35.47370 108 THR B O 1
ATOM 1562 N N . ASP B 1 73 ? 4.14979 1.29192 19.10609 1.000 39.47594 109 ASP B N 1
ATOM 1563 C CA . ASP B 1 73 ? 5.12019 2.37450 18.99654 1.000 37.72636 109 ASP B CA 1
ATOM 1564 C C . ASP B 1 73 ? 4.62468 3.62890 19.70603 1.000 40.53736 109 ASP B C 1
ATOM 1565 O O . ASP B 1 73 ? 4.66355 4.72685 19.14116 1.000 37.17316 109 ASP B O 1
ATOM 1570 N N . ASP B 1 74 ? 4.16399 3.47648 20.94981 1.000 45.74942 110 ASP B N 1
ATOM 1571 C CA . ASP B 1 74 ? 3.64175 4.62284 21.68695 1.000 47.08096 110 ASP B CA 1
ATOM 1572 C C . ASP B 1 74 ? 4.76546 5.53149 22.17184 1.000 44.49385 110 ASP B C 1
ATOM 1573 O O . ASP B 1 74 ? 4.64787 6.76064 22.10731 1.000 43.36275 110 ASP B O 1
ATOM 1578 N N . ASN B 1 75 ? 5.85982 4.95038 22.65717 1.000 41.09681 111 ASN B N 1
ATOM 1579 C CA . ASN B 1 75 ? 7.00310 5.70646 23.14431 1.000 39.02383 111 ASN B CA 1
ATOM 1580 C C . ASN B 1 75 ? 8.26928 5.19470 22.47093 1.000 34.26320 111 ASN B C 1
ATOM 1581 O O . ASN B 1 75 ? 8.25032 4.21214 21.72505 1.000 33.05887 111 ASN B O 1
ATOM 1586 N N . TRP B 1 76 ? 9.38421 5.87710 22.74467 1.000 36.41225 112 TRP B N 1
ATOM 1587 C CA . TRP B 1 76 ? 10.64869 5.49718 22.12320 1.000 38.92160 112 TRP B CA 1
ATOM 1588 C C . TRP B 1 76 ? 11.13746 4.14127 22.61685 1.000 32.51834 112 TRP B C 1
ATOM 1589 O O . TRP B 1 76 ? 11.84013 3.43611 21.88443 1.000 33.21308 112 TRP B O 1
ATOM 1600 N N . GLN B 1 77 ? 10.78132 3.75952 23.84537 1.000 31.06541 113 GLN B N 1
ATOM 1601 C CA . GLN B 1 77 ? 11.23079 2.47876 24.38269 1.000 30.15617 113 GLN B CA 1
ATOM 1602 C C . GLN B 1 77 ? 10.58218 1.31447 23.64533 1.000 26.56747 113 GLN B C 1
ATOM 1603 O O . GLN B 1 77 ? 11.27012 0.39421 23.18818 1.000 25.33900 113 GLN B O 1
ATOM 1609 N N . ASN B 1 78 ? 9.25340 1.33694 23.52153 1.000 24.72319 114 ASN B N 1
ATOM 1610 C CA . ASN B 1 78 ? 8.55685 0.23286 22.87181 1.000 26.30382 114 ASN B CA 1
ATOM 1611 C C . ASN B 1 78 ? 8.75696 0.24992 21.36203 1.000 24.55065 114 ASN B C 1
ATOM 1612 O O . ASN B 1 78 ? 8.78684 -0.81320 20.73169 1.000 18.76705 114 ASN B O 1
ATOM 1617 N N . ALA B 1 79 ? 8.89589 1.43634 20.76560 1.000 24.34764 115 ALA B N 1
ATOM 1618 C CA . ALA B 1 79 ? 9.15148 1.51040 19.33095 1.000 25.55992 115 ALA B CA 1
ATOM 1619 C C . ALA B 1 79 ? 10.52808 0.95570 18.98834 1.000 21.14277 115 ALA B C 1
ATOM 1620 O O . ALA B 1 79 ? 10.69801 0.29451 17.95724 1.000 21.07900 115 ALA B O 1
ATOM 1622 N N . PHE B 1 80 ? 11.52226 1.21393 19.84095 1.000 23.26216 116 PHE B N 1
ATOM 1623 C CA . PHE B 1 80 ? 12.85583 0.66602 19.61530 1.000 20.68481 116 PHE B CA 1
ATOM 1624 C C . PHE B 1 80 ? 12.85229 -0.85161 19.75446 1.000 23.23295 116 PHE B C 1
ATOM 1625 O O . PHE B 1 80 ? 13.42173 -1.56280 18.91854 1.000 18.82874 116 PHE B O 1
ATOM 1633 N N . ARG B 1 81 ? 12.21197 -1.36504 20.80931 1.000 22.63132 117 ARG B N 1
ATOM 1634 C CA . ARG B 1 81 ? 12.09934 -2.81060 20.98088 1.000 22.35599 117 ARG B CA 1
ATOM 1635 C C . ARG B 1 81 ? 11.37711 -3.45051 19.80334 1.000 21.64146 117 ARG B C 1
ATOM 1636 O O . ARG B 1 81 ? 11.80285 -4.49487 19.29558 1.000 21.40643 117 ARG B O 1
ATOM 1644 N N . ARG B 1 82 ? 10.27950 -2.83648 19.35715 1.000 23.96779 118 ARG B N 1
ATOM 1645 C CA . ARG B 1 82 ? 9.52604 -3.37979 18.23246 1.000 20.65577 118 ARG B CA 1
ATOM 1646 C C . ARG B 1 82 ? 10.33922 -3.32866 16.94527 1.000 23.67518 118 ARG B C 1
ATOM 1647 O O . ARG B 1 82 ? 10.33354 -4.28633 16.16264 1.000 18.87408 118 ARG B O 1
ATOM 1655 N N . GLY B 1 83 ? 11.04734 -2.22205 16.71119 1.000 20.06677 119 GLY B N 1
ATOM 1656 C CA . GLY B 1 83 ? 11.84714 -2.11111 15.50237 1.000 23.22716 119 GLY B CA 1
ATOM 1657 C C . GLY B 1 83 ? 13.01698 -3.07621 15.48106 1.000 17.14390 119 GLY B C 1
ATOM 1658 O O . GLY B 1 83 ? 13.38600 -3.59424 14.42319 1.000 19.11765 119 GLY B O 1
ATOM 1659 N N . ILE B 1 84 ? 13.61737 -3.33013 16.64543 1.000 15.85396 120 ILE B N 1
ATOM 1660 C CA . ILE B 1 84 ? 14.73496 -4.26612 16.71667 1.000 18.41176 120 ILE B CA 1
ATOM 1661 C C . ILE B 1 84 ? 14.26964 -5.67929 16.38695 1.000 21.45800 120 ILE B C 1
ATOM 1662 O O . ILE B 1 84 ? 14.956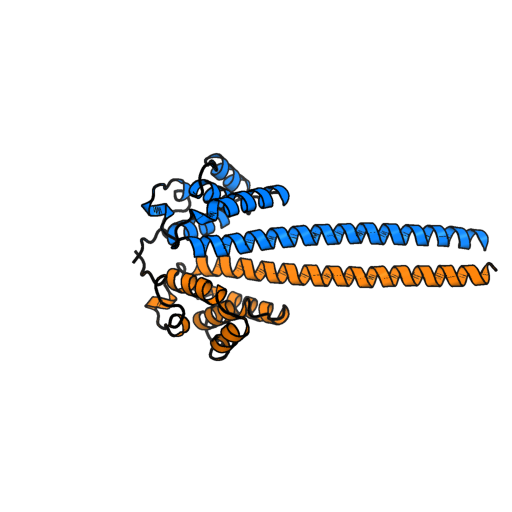46 -6.42546 15.67799 1.000 15.78936 120 ILE B O 1
ATOM 1667 N N . LEU B 1 85 ? 13.09101 -6.06438 16.88173 1.000 17.56329 121 LEU B N 1
ATOM 1668 C CA . LEU B 1 85 ? 12.58037 -7.40709 16.62461 1.000 21.78498 121 LEU B CA 1
ATOM 1669 C C . LEU B 1 85 ? 12.16707 -7.57775 15.16787 1.000 20.31795 121 LEU B C 1
ATOM 1670 O O . LEU B 1 85 ? 12.44595 -8.61496 14.55570 1.000 16.91894 121 LEU B O 1
ATOM 1675 N N . LEU B 1 86 ? 11.50476 -6.57422 14.59595 1.000 17.88760 122 LEU B N 1
ATOM 1676 C CA . LEU B 1 86 ? 10.96683 -6.67601 13.24533 1.000 22.90970 122 LEU B CA 1
ATOM 1677 C C . LEU B 1 86 ? 11.99871 -6.39661 12.16037 1.000 23.41440 122 LEU B C 1
ATOM 1678 O O . LEU B 1 86 ? 11.67644 -6.54808 10.97675 1.000 26.03300 122 LEU B O 1
ATOM 1683 N N . ALA B 1 87 ? 13.22028 -5.99936 12.52738 1.000 21.85772 123 ALA B N 1
ATOM 1684 C CA . ALA B 1 87 ? 14.20901 -5.61339 11.52379 1.000 22.45015 123 ALA B CA 1
ATOM 1685 C C . ALA B 1 87 ? 14.53404 -6.76778 10.58341 1.000 23.13220 123 ALA B C 1
ATOM 1686 O O . ALA B 1 87 ? 14.65356 -6.57290 9.36792 1.000 22.08109 123 ALA B O 1
ATOM 1688 N N . ASP B 1 88 ? 14.67804 -7.97788 11.12363 1.000 19.32722 124 ASP B N 1
ATOM 1689 C CA . ASP B 1 88 ? 15.00344 -9.15465 10.32783 1.000 20.49059 124 ASP B CA 1
ATOM 1690 C C . ASP B 1 88 ? 13.83428 -10.12896 10.23007 1.000 18.66448 124 ASP B C 1
ATOM 1691 O O . ASP B 1 88 ? 14.03404 -11.30193 9.89858 1.000 22.02194 124 ASP B O 1
ATOM 1696 N N . ALA B 1 89 ? 12.61597 -9.66539 10.50813 1.000 23.36640 125 ALA B N 1
ATOM 1697 C CA . ALA B 1 89 ? 11.42302 -10.49668 10.43958 1.000 18.78923 125 ALA B CA 1
ATOM 1698 C C . ALA B 1 89 ? 10.81505 -10.53913 9.04093 1.000 23.33116 125 ALA B C 1
ATOM 1699 O O . ALA B 1 89 ? 9.62955 -10.86315 8.90111 1.000 22.48794 125 ALA B O 1
ATOM 1701 N N . LYS B 1 90 ? 11.60181 -10.22141 8.01074 1.000 25.91407 126 LYS B N 1
ATOM 1702 C CA . LYS B 1 90 ? 11.15524 -10.22201 6.61632 1.000 23.90543 126 LYS B CA 1
ATOM 1703 C C . LYS B 1 90 ? 9.96540 -9.27961 6.41677 1.000 28.46912 126 LYS B C 1
ATOM 1704 O O . LYS B 1 90 ? 8.87895 -9.67715 5.99043 1.000 28.93717 126 LYS B O 1
ATOM 1710 N N . ILE B 1 91 ? 10.19618 -8.00969 6.73230 1.000 24.17921 127 ILE B N 1
ATOM 1711 C CA . ILE B 1 91 ? 9.20175 -6.97014 6.53987 1.000 19.89202 127 ILE B CA 1
ATOM 1712 C C . ILE B 1 91 ? 9.45945 -6.28754 5.20345 1.000 25.36858 127 ILE B C 1
ATOM 1713 O O . ILE B 1 91 ? 10.53101 -6.41175 4.60335 1.000 21.22992 127 ILE B O 1
ATOM 1718 N N . THR B 1 92 ? 8.45704 -5.55509 4.72819 1.000 20.67228 128 THR B N 1
ATOM 1719 C CA . THR B 1 92 ? 8.55416 -4.85551 3.45883 1.000 23.93216 128 THR B CA 1
ATOM 1720 C C . THR B 1 92 ? 9.27199 -3.52016 3.63445 1.000 19.57935 128 THR B C 1
ATOM 1721 O O . THR B 1 92 ? 9.33086 -2.97647 4.74059 1.000 16.84743 128 THR B O 1
ATOM 1725 N N . PRO B 1 93 ? 9.84586 -2.98164 2.55991 1.000 22.93482 129 PRO B N 1
ATOM 1726 C CA . PRO B 1 93 ? 10.51272 -1.67187 2.64322 1.000 18.66871 129 PRO B CA 1
ATOM 1727 C C . PRO B 1 93 ? 9.58818 -0.58108 3.16066 1.000 23.45326 129 PRO B C 1
ATOM 1728 O O . PRO B 1 93 ? 10.02263 0.24719 3.97636 1.000 23.17435 129 PRO B O 1
ATOM 1732 N N . PRO B 1 94 ? 8.31713 -0.51845 2.72919 1.000 22.53695 130 PRO B N 1
ATOM 1733 C CA . PRO B 1 94 ? 7.41935 0.47296 3.34719 1.000 25.78326 130 PRO B CA 1
ATOM 1734 C C . PRO B 1 94 ? 7.21152 0.25397 4.83524 1.000 24.35059 130 PRO B C 1
ATOM 1735 O O . PRO B 1 94 ? 7.06322 1.23148 5.57958 1.000 19.10816 130 PRO B O 1
ATOM 1739 N N . GLU B 1 95 ? 7.19846 -0.99998 5.29481 1.000 18.72569 131 GLU B N 1
ATOM 1740 C CA . GLU B 1 95 ? 7.03701 -1.25861 6.72235 1.000 23.59472 131 GLU B CA 1
ATOM 1741 C C . GLU B 1 95 ? 8.27676 -0.83962 7.50310 1.000 23.34420 131 GLU B C 1
ATOM 1742 O O . GLU B 1 95 ? 8.16622 -0.28642 8.60347 1.000 20.11227 131 GLU B O 1
ATOM 1748 N N . ARG B 1 96 ? 9.46596 -1.09728 6.95285 1.000 23.41542 132 ARG B N 1
ATOM 1749 C CA . ARG B 1 96 ? 10.69349 -0.67916 7.62274 1.000 20.71348 132 ARG B CA 1
ATOM 1750 C C . ARG B 1 96 ? 10.83043 0.83807 7.62221 1.000 20.53018 132 ARG B C 1
ATOM 1751 O O . ARG B 1 96 ? 11.31109 1.42408 8.59975 1.000 19.86002 132 ARG B O 1
ATOM 1759 N N . ARG B 1 97 ? 10.41003 1.49034 6.53511 1.000 20.88812 133 ARG B N 1
ATOM 1760 C CA . ARG B 1 97 ? 10.47100 2.94709 6.47472 1.000 22.55299 133 ARG B CA 1
ATOM 1761 C C . ARG B 1 97 ? 9.56716 3.57992 7.52609 1.000 21.33243 133 ARG B C 1
ATOM 1762 O O . ARG B 1 97 ? 9.93511 4.58252 8.14998 1.000 22.36620 133 ARG B O 1
ATOM 1770 N N . ALA B 1 98 ? 8.38209 3.00321 7.74181 1.000 21.19836 134 ALA B N 1
ATOM 1771 C CA . ALA B 1 98 ? 7.47452 3.53654 8.75270 1.000 21.47872 134 ALA B CA 1
ATOM 1772 C C . ALA B 1 98 ? 8.04864 3.36977 10.15395 1.000 26.82613 134 ALA B C 1
ATOM 1773 O O . ALA B 1 98 ? 7.85850 4.23635 11.01573 1.000 21.12541 134 ALA B O 1
ATOM 1775 N N . ILE B 1 99 ? 8.75331 2.26315 10.40011 1.000 22.23172 135 ILE B N 1
ATOM 1776 C CA . ILE B 1 99 ? 9.37688 2.05328 11.70295 1.000 19.43073 135 ILE B CA 1
ATOM 1777 C C . ILE B 1 99 ? 10.51555 3.04344 11.91600 1.000 19.69772 135 ILE B C 1
ATOM 1778 O O . ILE B 1 99 ? 10.65382 3.62935 12.99686 1.000 19.19247 135 ILE B O 1
ATOM 1783 N N . VAL B 1 100 ? 11.34282 3.25203 10.88960 1.000 23.20727 136 VAL B N 1
ATOM 1784 C CA . VAL B 1 100 ? 12.47390 4.16632 11.01615 1.000 24.37959 136 VAL B CA 1
ATOM 1785 C C . VAL B 1 100 ? 11.98956 5.60197 11.17906 1.000 26.11885 136 VAL B C 1
ATOM 1786 O O . VAL B 1 100 ? 12.51091 6.35582 12.00992 1.000 25.39660 136 VAL B O 1
ATOM 1790 N N . THR B 1 101 ? 10.98116 6.00035 10.39868 1.000 22.26062 137 THR B N 1
ATOM 1791 C CA . THR B 1 101 ? 10.48445 7.37177 10.46835 1.000 20.13809 137 THR B CA 1
ATOM 1792 C C . THR B 1 101 ? 9.89213 7.67864 11.83801 1.000 25.39591 137 THR B C 1
ATOM 1793 O O . THR B 1 101 ? 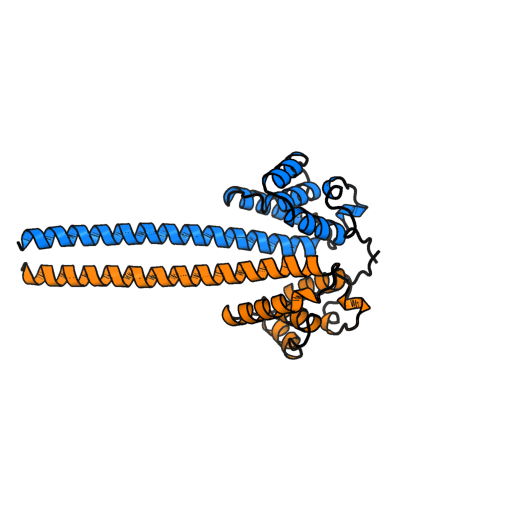10.10720 8.76625 12.38649 1.000 26.19205 137 THR B O 1
ATOM 1797 N N . ARG B 1 102 ? 9.14273 6.73104 12.40685 1.000 27.17446 138 ARG B N 1
ATOM 1798 C CA . ARG B 1 102 ? 8.56463 6.94158 13.72979 1.000 21.09105 138 ARG B CA 1
ATOM 1799 C C . ARG B 1 102 ? 9.65022 7.05590 14.79264 1.000 24.53531 138 ARG B C 1
ATOM 1800 O O . ARG B 1 102 ? 9.55902 7.89358 15.69787 1.000 24.06725 138 ARG B O 1
ATOM 1808 N N . LEU B 1 103 ? 10.69130 6.22584 14.69500 1.000 29.59535 139 LEU B N 1
ATOM 1809 C CA . LEU B 1 103 ? 11.77662 6.28832 15.66738 1.000 23.13062 139 LEU B CA 1
ATOM 1810 C C . LEU B 1 103 ? 12.60273 7.55852 15.50932 1.000 28.31625 139 LEU B C 1
ATOM 1811 O O . LEU B 1 103 ? 13.11132 8.09094 16.50241 1.000 28.09449 139 LEU B O 1
ATOM 1816 N N . GLU B 1 104 ? 12.74975 8.05735 14.27896 1.000 24.96467 140 GLU B N 1
ATOM 1817 C CA . GLU B 1 104 ? 13.46746 9.31131 14.07625 1.000 26.91352 140 GLU B CA 1
ATOM 1818 C C . GLU B 1 104 ? 12.73289 10.48459 14.71159 1.000 28.08433 140 GLU B C 1
ATOM 1819 O O . GLU B 1 104 ? 13.37200 11.42228 15.20279 1.000 26.59468 140 GLU B O 1
ATOM 1825 N N . ALA B 1 105 ? 11.39810 10.45021 14.71618 1.000 27.03878 141 ALA B N 1
ATOM 1826 C CA . ALA B 1 105 ? 10.63531 11.51351 15.36006 1.000 30.00091 141 ALA B CA 1
ATOM 1827 C C . ALA B 1 105 ? 10.75700 11.45174 16.87667 1.000 30.20856 141 ALA B C 1
ATOM 1828 O O . ALA B 1 105 ? 10.64816 12.48379 17.54880 1.000 34.16555 141 ALA B O 1
ATOM 1830 N N . LEU B 1 106 ? 10.98381 10.26199 17.42932 1.000 29.18749 142 LEU B N 1
ATOM 1831 C CA . LEU B 1 106 ? 11.11626 10.07132 18.86635 1.000 28.79148 142 LEU B CA 1
ATOM 1832 C C . LEU B 1 106 ? 12.56563 10.03850 19.33024 1.000 33.18076 142 LEU B C 1
ATOM 1833 O O . LEU B 1 106 ? 12.81298 9.87344 20.52888 1.000 27.73366 142 LEU B O 1
ATOM 1838 N N . SER B 1 107 ? 13.52650 10.19689 18.41577 1.000 28.76096 143 SER B N 1
ATOM 1839 C CA . SER B 1 107 ? 14.93447 10.06698 18.77491 1.000 29.28587 143 SER B CA 1
ATOM 1840 C C . SER B 1 107 ? 15.40300 11.16064 19.72631 1.000 31.07322 143 SER B C 1
ATOM 1841 O O . SER B 1 107 ? 16.45628 11.00609 20.35343 1.000 34.81982 143 SER B O 1
ATOM 1844 N N . ALA B 1 108 ? 14.65075 12.25674 19.85090 1.000 40.06710 144 ALA B N 1
ATOM 1845 C CA . ALA B 1 108 ? 15.04532 13.31715 20.77159 1.000 32.99425 144 ALA B CA 1
ATOM 1846 C C . ALA B 1 108 ? 14.89109 12.88870 22.22492 1.000 31.97005 144 ALA B C 1
ATOM 1847 O O . ALA B 1 108 ? 15.59853 13.40278 23.09891 1.000 32.10857 144 ALA B O 1
ATOM 1849 N N . GLN B 1 109 ? 13.98366 11.95363 22.50208 1.000 34.55997 145 GLN B N 1
ATOM 1850 C CA . GLN B 1 109 ? 13.73422 11.49150 23.86037 1.000 33.80162 145 GLN B CA 1
ATOM 1851 C C . GLN B 1 109 ? 14.67535 10.37730 24.29886 1.000 35.05356 145 GLN B C 1
ATOM 1852 O O . GLN B 1 109 ? 14.68671 10.03013 25.48503 1.000 31.09746 145 GLN B O 1
ATOM 1858 N N . ILE B 1 110 ? 15.45312 9.81246 23.38538 1.000 28.78136 146 ILE B N 1
ATOM 1859 C CA . ILE B 1 110 ? 16.40307 8.75858 23.75919 1.000 28.22225 146 ILE B CA 1
ATOM 1860 C C . ILE B 1 110 ? 17.53667 9.37410 24.57287 1.000 29.49475 146 ILE B C 1
ATOM 1861 O O . ILE B 1 110 ? 18.12124 10.38640 24.14670 1.000 36.14270 146 ILE B O 1
ATOM 1866 N N . PRO B 1 111 ? 17.87501 8.82097 25.73816 1.000 32.68854 147 PRO B N 1
ATOM 1867 C CA . PRO B 1 111 ? 18.97007 9.38680 26.53462 1.000 35.47626 147 PRO B CA 1
ATOM 1868 C C . PRO B 1 111 ? 20.29845 9.31757 25.79568 1.000 34.68106 147 PRO B C 1
ATOM 1869 O O . PRO B 1 111 ? 20.47987 8.54935 24.84802 1.000 35.17726 147 PRO B O 1
ATOM 1873 N N . ALA B 1 112 ? 21.24202 10.14379 26.25509 1.000 29.89099 148 ALA B N 1
ATOM 1874 C CA . ALA B 1 112 ? 22.51154 10.29135 25.55002 1.000 28.75278 148 ALA B CA 1
ATOM 1875 C C . ALA B 1 112 ? 23.33148 9.00827 25.58936 1.000 28.42111 148 ALA B C 1
ATOM 1876 O O . ALA B 1 112 ? 24.02038 8.67897 24.61797 1.000 35.68573 148 ALA B O 1
ATOM 1878 N N . GLN B 1 113 ? 23.27786 8.27300 26.70155 1.000 28.61846 149 GLN B N 1
ATOM 1879 C CA . GLN B 1 113 ? 24.06491 7.05064 26.81516 1.000 34.31389 149 GLN B CA 1
ATOM 1880 C C . GLN B 1 113 ? 23.50752 5.91891 25.96153 1.000 23.07865 149 GLN B C 1
ATOM 1881 O O . GLN B 1 113 ? 24.23121 4.95803 25.68054 1.000 24.05603 149 GLN B O 1
ATOM 1887 N N . VAL B 1 114 ? 22.24771 6.01174 25.54303 1.000 25.64042 150 VAL B N 1
ATOM 1888 C CA . VAL B 1 114 ? 21.64965 4.97572 24.70933 1.000 26.74621 150 VAL B CA 1
ATOM 1889 C C . VAL B 1 114 ? 21.76423 5.30924 23.22220 1.000 30.99852 150 VAL B C 1
ATOM 1890 O O . VAL B 1 114 ? 21.84175 4.39919 22.38957 1.000 23.79221 150 VAL B O 1
ATOM 1894 N N . ARG B 1 115 ? 21.80782 6.59470 22.87623 1.000 21.44817 151 ARG B N 1
ATOM 1895 C CA . ARG B 1 115 ? 21.81732 7.00333 21.47313 1.000 27.66025 151 ARG B CA 1
ATOM 1896 C C . ARG B 1 115 ? 22.91891 6.36751 20.62823 1.000 23.41510 151 ARG B C 1
ATOM 1897 O O . ARG B 1 115 ? 22.65217 6.07795 19.44951 1.000 26.84777 151 ARG B O 1
ATOM 1905 N N . PRO B 1 116 ? 24.14638 6.14650 21.11935 1.000 23.92715 152 PRO B N 1
ATOM 1906 C CA . PRO B 1 116 ? 25.12327 5.41721 20.29247 1.000 24.86455 152 PRO B CA 1
ATOM 1907 C C . PRO B 1 116 ? 24.65061 4.03739 19.87145 1.000 27.62716 152 PRO B C 1
ATOM 1908 O O . PRO B 1 116 ? 25.00033 3.58282 18.77564 1.000 27.38028 152 PRO B O 1
ATOM 1912 N N . VAL B 1 117 ? 23.86593 3.35341 20.70587 1.000 25.60237 153 VAL B N 1
ATOM 1913 C CA . VAL B 1 117 ? 23.29889 2.07324 20.29531 1.000 20.28746 153 VAL B CA 1
ATOM 1914 C C . VAL B 1 117 ? 22.23831 2.28363 19.22290 1.000 21.55264 153 VAL B C 1
ATOM 1915 O O . VAL B 1 117 ? 22.19148 1.55606 18.22347 1.000 17.50248 153 VAL B O 1
ATOM 1919 N N . TYR B 1 118 ? 21.37674 3.28679 19.40718 1.000 22.73880 154 TYR B N 1
ATOM 1920 C CA . TYR B 1 118 ? 20.31668 3.54047 18.43763 1.000 21.30137 154 TYR B CA 1
ATOM 1921 C C . TYR B 1 118 ? 20.88045 4.03821 17.11295 1.000 23.19676 154 TYR B C 1
ATOM 1922 O O . TYR B 1 118 ? 20.37006 3.68260 16.04423 1.000 22.19769 154 TYR B O 1
ATOM 1931 N N . GLN B 1 119 ? 21.92990 4.86276 17.16193 1.000 21.25943 155 GLN B N 1
ATOM 1932 C CA . GLN B 1 119 ? 22.46295 5.45931 15.94049 1.000 19.30297 155 GLN B CA 1
ATOM 1933 C C . GLN B 1 119 ? 23.02149 4.39546 15.00300 1.000 20.48147 155 GLN B C 1
ATOM 1934 O O . GLN B 1 119 ? 22.75816 4.41699 13.79491 1.000 21.85502 155 GLN B O 1
ATOM 1940 N N . ILE B 1 120 ? 23.79965 3.45386 15.54066 1.000 21.52282 156 ILE B N 1
ATOM 1941 C CA . ILE B 1 120 ? 24.35117 2.39660 14.69907 1.000 18.96228 156 ILE B CA 1
ATOM 1942 C C . ILE B 1 120 ? 23.24448 1.46553 14.22153 1.000 20.05967 156 ILE B C 1
ATOM 1943 O O . ILE B 1 120 ? 23.28491 0.95866 13.09389 1.000 22.88084 156 ILE B O 1
ATOM 1948 N N . TRP B 1 121 ? 22.23747 1.22631 15.06552 1.000 20.22723 157 TRP B N 1
ATOM 1949 C CA . TRP B 1 121 ? 21.09487 0.42977 14.63129 1.000 21.41165 157 TRP B CA 1
ATOM 1950 C C . TRP B 1 121 ? 20.30071 1.15374 13.55189 1.000 15.73809 157 TRP B C 1
ATOM 1951 O O . TRP B 1 121 ? 19.85749 0.53356 12.57825 1.000 19.24500 157 TRP B O 1
ATOM 1962 N N . HIS B 1 122 ? 20.10856 2.46591 13.70804 1.000 19.00688 158 HIS B N 1
ATOM 1963 C CA . HIS B 1 122 ? 19.38228 3.23000 12.69891 1.000 20.06446 158 HIS B CA 1
ATOM 1964 C C . HIS B 1 122 ? 20.14939 3.27610 11.38381 1.000 16.30230 158 HIS B C 1
ATOM 1965 O O . HIS B 1 122 ? 19.54885 3.19055 10.30630 1.000 19.95160 158 HIS B O 1
ATOM 1972 N N . ASP B 1 123 ? 21.47644 3.41233 11.45259 1.000 21.60268 159 ASP B N 1
ATOM 1973 C CA . ASP B 1 123 ? 22.28196 3.45633 10.23623 1.000 19.15739 159 ASP B CA 1
ATOM 1974 C C . ASP B 1 123 ? 22.16077 2.15926 9.44737 1.000 17.45562 159 ASP B C 1
ATOM 1975 O O . ASP B 1 123 ? 22.12669 2.17602 8.21141 1.000 19.79260 159 ASP B O 1
ATOM 1980 N N . GLY B 1 124 ? 22.09399 1.02352 10.14418 1.000 17.30807 160 GLY B N 1
ATOM 1981 C CA . GLY B 1 124 ? 21.90362 -0.24137 9.45480 1.000 17.82560 160 GLY B CA 1
ATOM 1982 C C . GLY B 1 124 ? 20.54239 -0.34264 8.79439 1.000 19.98234 160 GLY B C 1
ATOM 1983 O O . GLY B 1 124 ? 20.41491 -0.88788 7.69471 1.000 18.66968 160 GLY B O 1
ATOM 1984 N N . GLN B 1 125 ? 19.50665 0.18261 9.45322 1.000 16.07757 161 GLN B N 1
ATOM 1985 C CA . GLN B 1 125 ? 18.17425 0.17234 8.85867 1.000 20.82821 161 GLN B CA 1
ATOM 1986 C C . GLN B 1 125 ? 18.09450 1.12226 7.67082 1.000 18.42912 161 GLN B C 1
ATOM 1987 O O . GLN B 1 125 ? 17.42587 0.82411 6.67405 1.000 18.92684 161 GLN B O 1
ATOM 1993 N N . ALA B 1 126 ? 18.76941 2.27160 7.75843 1.000 19.67574 162 ALA B N 1
ATOM 1994 C CA . ALA B 1 126 ? 18.79905 3.19710 6.63192 1.000 20.12476 162 ALA B CA 1
ATOM 1995 C C . ALA B 1 126 ? 19.51568 2.59105 5.43324 1.000 19.35814 162 ALA B C 1
ATOM 1996 O O . ALA B 1 126 ? 19.14308 2.86082 4.28574 1.000 18.98938 162 ALA B O 1
ATOM 1998 N N . LEU B 1 127 ? 20.54041 1.76924 5.67687 1.000 21.65375 163 LEU B N 1
ATOM 1999 C CA . LEU B 1 127 ? 21.22095 1.09023 4.57987 1.000 16.89089 163 LEU B CA 1
ATOM 2000 C C . LEU B 1 127 ? 20.33156 0.03447 3.93755 1.000 18.89019 163 LEU B C 1
ATOM 2001 O O . LEU B 1 127 ? 20.40839 -0.18147 2.72260 1.000 19.61121 163 LEU B O 1
ATOM 2006 N N . GLN B 1 128 ? 19.48933 -0.63382 4.72996 1.000 20.13726 164 GLN B N 1
ATOM 2007 C CA . GLN B 1 128 ? 18.55017 -1.59495 4.16106 1.000 19.29051 164 GLN B CA 1
ATOM 2008 C C . GLN B 1 128 ? 17.51280 -0.89786 3.29072 1.000 18.86882 164 GLN B C 1
ATOM 2009 O O . GLN B 1 128 ? 17.12123 -1.42158 2.24098 1.000 24.26739 164 GLN B O 1
ATOM 2015 N N . LEU B 1 129 ? 17.05556 0.28401 3.71228 1.000 18.91900 165 LEU B N 1
ATOM 2016 C CA . LEU B 1 129 ? 16.11581 1.04753 2.89786 1.000 19.12085 165 LEU B CA 1
ATOM 2017 C C . LEU B 1 129 ? 16.76374 1.51003 1.59921 1.000 20.52264 165 LEU B C 1
ATOM 2018 O O . LEU B 1 129 ? 16.13386 1.46978 0.53552 1.000 23.20894 165 LEU B O 1
ATOM 2023 N N . ALA B 1 130 ? 18.02264 1.95130 1.66569 1.000 18.47704 166 ALA B N 1
ATOM 2024 C CA . ALA B 1 130 ? 18.72604 2.36476 0.45640 1.000 19.42983 166 ALA B CA 1
ATOM 2025 C C . ALA B 1 130 ? 18.97025 1.18081 -0.47001 1.000 18.50118 166 ALA B C 1
ATOM 2026 O O . ALA B 1 130 ? 18.90395 1.32125 -1.69666 1.000 23.00588 166 ALA B O 1
ATOM 2028 N N . LEU B 1 131 ? 19.25469 0.00661 0.09848 1.000 19.21183 167 LEU B N 1
ATOM 2029 C CA . LEU B 1 131 ? 19.43556 -1.18699 -0.72088 1.000 17.96783 167 LEU B CA 1
ATOM 2030 C C . LEU B 1 131 ? 18.12770 -1.60138 -1.38354 1.000 23.67559 167 LEU B C 1
ATOM 2031 O O . LEU B 1 131 ? 18.12384 -2.05390 -2.53448 1.000 22.44587 167 LEU B O 1
ATOM 2036 N N . SER B 1 132 ? 17.00682 -1.45205 -0.67337 1.000 23.24179 168 SER B N 1
ATOM 2037 C CA . SER B 1 132 ? 15.71118 -1.77173 -1.26362 1.000 16.77806 168 SER B CA 1
ATOM 2038 C C . SER B 1 132 ? 15.35353 -0.78833 -2.37035 1.000 21.48075 168 SER B C 1
ATOM 2039 O O . SER B 1 132 ? 14.80258 -1.18267 -3.40502 1.000 18.02079 168 SER B O 1
ATOM 2042 N N . ALA B 1 133 ? 15.65853 0.49654 -2.17158 1.000 15.92015 169 ALA B N 1
ATOM 2043 C CA . ALA B 1 133 ? 15.37892 1.48807 -3.20381 1.000 28.29491 169 ALA B CA 1
ATOM 2044 C C . ALA B 1 133 ? 16.26182 1.28544 -4.42722 1.000 20.54341 169 ALA B C 1
ATOM 2045 O O . ALA B 1 133 ? 15.81808 1.51910 -5.55712 1.000 20.84227 169 ALA B O 1
ATOM 2047 N N . GLU B 1 134 ? 17.50709 0.85160 -4.22476 1.000 22.75146 170 GLU B N 1
ATOM 2048 C CA . GLU B 1 134 ? 18.39592 0.60836 -5.35507 1.000 22.19726 170 GLU B CA 1
ATOM 2049 C C . GLU B 1 134 ? 17.92900 -0.58748 -6.17630 1.000 23.40794 170 GLU B C 1
ATOM 2050 O O . GLU B 1 134 ? 18.02542 -0.57676 -7.40930 1.000 21.43764 170 GLU B O 1
ATOM 2056 N N . ARG B 1 135 ? 17.41291 -1.62481 -5.51261 1.000 18.26801 171 ARG B N 1
ATOM 2057 C CA . ARG B 1 135 ? 16.93076 -2.79703 -6.23608 1.000 22.22095 171 ARG B CA 1
ATOM 2058 C C . ARG B 1 135 ? 15.66678 -2.47923 -7.02655 1.000 23.12296 171 ARG B C 1
ATOM 2059 O O . ARG B 1 135 ? 15.49831 -2.95592 -8.15516 1.000 20.97080 171 ARG B O 1
ATOM 2067 N N . GLN B 1 136 ? 14.76591 -1.67805 -6.45203 1.000 23.66493 172 GLN B N 1
ATOM 2068 C CA . GLN B 1 136 ? 13.58525 -1.24804 -7.19461 1.000 18.37879 172 GLN B CA 1
ATOM 2069 C C . GLN B 1 136 ? 13.97707 -0.38206 -8.38476 1.000 24.05226 172 GLN B C 1
ATOM 2070 O O . GLN B 1 136 ? 13.39508 -0.49903 -9.47010 1.000 21.23360 172 GLN B O 1
ATOM 2076 N N . ARG B 1 137 ? 14.97101 0.48933 -8.19982 1.000 24.35026 173 ARG B N 1
ATOM 2077 C CA . ARG B 1 137 ? 15.46423 1.30591 -9.30244 1.000 21.93825 173 ARG B CA 1
ATOM 2078 C C . ARG B 1 137 ? 16.10943 0.44771 -10.38378 1.000 22.09508 173 ARG B C 1
ATOM 2079 O O . ARG B 1 137 ? 16.02638 0.77830 -11.57249 1.000 19.85609 173 ARG B O 1
ATOM 2087 N N . TYR B 1 138 ? 16.73613 -0.66523 -9.99532 1.000 20.05076 174 TYR B N 1
ATOM 2088 C CA . TYR B 1 138 ? 17.35292 -1.55434 -10.97505 1.000 20.83504 174 TYR B CA 1
ATOM 2089 C C . TYR B 1 138 ? 16.29838 -2.24472 -11.83213 1.000 20.75774 174 TYR B C 1
ATOM 2090 O O . TYR B 1 138 ? 16.40474 -2.27041 -13.06413 1.000 17.90644 174 TYR B O 1
ATOM 2099 N N . SER B 1 139 ? 15.27426 -2.82001 -11.19657 1.000 17.07431 175 SER B N 1
ATOM 2100 C CA . SER B 1 139 ? 14.20578 -3.45855 -11.95793 1.000 24.71834 175 SER B CA 1
ATOM 2101 C C . SER B 1 139 ? 13.43571 -2.44353 -12.78950 1.000 20.05166 175 SER B C 1
ATOM 2102 O O . SER B 1 139 ? 12.93006 -2.77722 -13.86745 1.000 21.87592 175 SER B O 1
ATOM 2105 N N . LYS B 1 140 ? 13.33342 -1.20511 -12.30353 1.000 19.51725 176 LYS B N 1
ATOM 2106 C CA . LYS B 1 140 ? 12.72857 -0.14216 -13.09700 1.000 18.03545 176 LYS B CA 1
ATOM 2107 C C . LYS B 1 140 ? 13.51061 0.08383 -14.38472 1.000 17.11007 176 LYS B C 1
ATOM 2108 O O . LYS B 1 140 ? 12.92187 0.27826 -15.45499 1.000 18.24532 176 LYS B O 1
ATOM 2114 N N . LEU B 1 141 ? 14.84250 0.04714 -14.30117 1.000 18.95212 177 LEU B N 1
ATOM 2115 C CA . LEU B 1 141 ? 15.66524 0.17653 -15.49854 1.000 19.69489 177 LEU B CA 1
ATOM 2116 C C . LEU B 1 141 ? 15.52393 -1.04384 -16.39940 1.000 18.70316 177 LEU B C 1
ATOM 2117 O O . LEU B 1 141 ? 15.56137 -0.92106 -17.62910 1.000 19.41835 177 LEU B O 1
ATOM 2122 N N . GLN B 1 142 ? 15.36592 -2.22989 -15.80472 1.000 22.03234 178 GLN B N 1
ATOM 2123 C CA . GLN B 1 142 ? 15.19545 -3.44390 -16.59757 1.000 20.81757 178 GLN B CA 1
ATOM 2124 C C . GLN B 1 142 ? 13.94205 -3.36989 -17.46043 1.000 19.55467 178 GLN B C 1
ATOM 2125 O O . GLN B 1 142 ? 13.95677 -3.77763 -18.62768 1.000 20.94522 178 GLN B O 1
ATOM 2131 N N . GLN B 1 143 ? 12.84569 -2.85398 -16.90188 1.000 18.44319 179 GLN B N 1
ATOM 2132 C CA . GLN B 1 143 ? 11.59824 -2.76869 -17.65243 1.000 18.07744 179 GLN B CA 1
ATOM 2133 C C . GLN B 1 143 ? 11.63501 -1.64250 -18.67899 1.000 22.58726 179 GLN B C 1
ATOM 2134 O O . GLN B 1 143 ? 11.13942 -1.80746 -19.79943 1.000 18.06916 179 GLN B O 1
ATOM 2140 N N . MET B 1 144 ? 12.21489 -0.49422 -18.31864 1.000 22.32426 180 MET B N 1
ATOM 2141 C CA . MET B 1 144 ? 12.33088 0.60162 -19.27606 1.000 20.37963 180 MET B CA 1
ATOM 2142 C C . MET B 1 144 ? 13.24860 0.23121 -20.43411 1.000 22.36330 180 MET B C 1
ATOM 2143 O O . MET B 1 144 ? 12.99601 0.62007 -21.58037 1.000 20.46938 180 MET B O 1
ATOM 2148 N N . SER B 1 145 ? 14.32085 -0.51421 -20.15515 1.000 19.95223 181 SER B N 1
ATOM 2149 C CA . SER B 1 145 ? 15.22880 -0.92684 -21.22062 1.000 21.36760 181 SER B CA 1
ATOM 2150 C C . SER B 1 145 ? 14.53666 -1.86437 -22.20140 1.000 23.77145 181 SER B C 1
ATOM 2151 O O . SER B 1 145 ? 14.68052 -1.71552 -23.42072 1.000 21.94346 181 SER B O 1
ATOM 2154 N N . ASP B 1 146 ? 13.77691 -2.83522 -21.68750 1.000 19.51333 182 ASP B N 1
ATOM 2155 C CA . ASP B 1 146 ? 13.06659 -3.76078 -22.56455 1.000 24.92573 182 ASP B CA 1
ATOM 2156 C C . ASP B 1 146 ? 11.98071 -3.04882 -23.36085 1.000 20.61159 182 ASP B C 1
ATOM 2157 O O . ASP B 1 146 ? 11.72013 -3.40095 -24.51734 1.000 25.99895 182 ASP B O 1
ATOM 2162 N N . SER B 1 147 ? 11.33431 -2.04861 -22.75904 1.000 20.24510 183 SER B N 1
ATOM 2163 C CA . SER B 1 147 ? 10.28660 -1.31456 -23.46163 1.000 29.87489 183 SER B CA 1
ATOM 2164 C C . SER B 1 147 ? 10.85843 -0.54201 -24.64496 1.000 20.99834 183 SER B C 1
ATOM 2165 O O . SER B 1 147 ? 10.29160 -0.55646 -25.74381 1.000 21.21482 183 SER B O 1
ATOM 2168 N N . GLU B 1 148 ? 11.98825 0.13870 -24.43838 1.000 24.99941 184 GLU B N 1
ATOM 2169 C CA . GLU B 1 148 ? 12.62022 0.86952 -25.53255 1.000 28.88809 184 GLU B CA 1
ATOM 2170 C C . GLU B 1 148 ? 13.15751 -0.08095 -26.59457 1.000 29.12387 184 GLU B C 1
ATOM 2171 O O . GLU B 1 148 ? 13.05856 0.20084 -27.79502 1.000 27.37898 184 GLU B O 1
ATOM 2177 N N . LEU B 1 149 ? 13.73607 -1.20780 -26.17183 1.000 23.18133 185 LEU B N 1
ATOM 2178 C CA . LEU B 1 149 ? 14.20306 -2.20115 -27.13267 1.000 26.85383 185 LEU B CA 1
ATOM 2179 C C . LEU B 1 149 ? 13.04493 -2.76120 -27.94565 1.000 30.73360 185 LEU B C 1
ATOM 2180 O O . LEU B 1 149 ? 13.17532 -2.98307 -29.15547 1.000 33.13863 185 LEU B O 1
ATOM 2185 N N . ASP B 1 150 ? 11.90241 -2.99583 -27.29757 1.000 27.92485 186 ASP B N 1
ATOM 2186 C CA . ASP B 1 150 ? 10.73242 -3.48613 -28.01694 1.000 30.88886 186 ASP B CA 1
ATOM 2187 C C . ASP B 1 150 ? 10.27545 -2.47665 -29.06125 1.000 31.34657 186 ASP B C 1
ATOM 2188 O O . ASP B 1 150 ? 10.02014 -2.83465 -30.21630 1.000 31.79464 186 ASP B O 1
ATOM 2193 N N . ALA B 1 151 ? 10.18901 -1.20005 -28.67442 1.000 32.63954 187 ALA B N 1
ATOM 2194 C CA . ALA B 1 151 ? 9.72984 -0.16737 -29.59855 1.000 34.11215 187 ALA B CA 1
ATOM 2195 C C . ALA B 1 151 ? 10.61453 -0.09299 -30.83736 1.000 36.55200 187 ALA B C 1
ATOM 2196 O O . ALA B 1 151 ? 10.11905 0.11883 -31.95054 1.000 34.04855 187 ALA B O 1
ATOM 2198 N N . LEU B 1 152 ? 11.92718 -0.26779 -30.66722 1.000 32.62036 188 LEU B N 1
ATOM 2199 C CA . LEU B 1 152 ? 12.81883 -0.27172 -31.82231 1.000 33.75451 188 LEU B CA 1
ATOM 2200 C C . LEU B 1 152 ? 12.62459 -1.52600 -32.66454 1.000 39.47076 188 LEU B C 1
ATOM 2201 O O . LEU B 1 152 ? 12.69353 -1.46884 -33.89809 1.000 37.71729 188 LEU B O 1
ATOM 2206 N N . ARG B 1 153 ? 12.38066 -2.66818 -32.01703 1.000 40.75590 189 ARG B N 1
ATOM 2207 C CA . ARG B 1 153 ? 12.16910 -3.90588 -32.76035 1.000 42.72854 189 ARG B CA 1
ATOM 2208 C C . ARG B 1 153 ? 10.89649 -3.83749 -33.59561 1.000 41.73538 189 ARG B C 1
ATOM 2209 O O . ARG B 1 153 ? 10.87319 -4.29756 -34.74312 1.000 43.67431 189 ARG B O 1
ATOM 2217 N N . GLN B 1 154 ? 9.82659 -3.26483 -33.03730 1.000 38.56735 190 GLN B N 1
ATOM 2218 C CA . GLN B 1 154 ? 8.59443 -3.09635 -33.80202 1.000 43.63133 190 GLN B CA 1
ATOM 2219 C C . GLN B 1 154 ? 8.79864 -2.13842 -34.97044 1.000 46.62198 190 GLN B C 1
ATOM 2220 O O . GLN B 1 154 ? 8.32214 -2.39437 -36.08290 1.000 50.26492 190 GLN B O 1
ATOM 2226 N N . GLN B 1 155 ? 9.50586 -1.02865 -34.73628 1.000 43.84306 191 GLN B N 1
ATOM 2227 C CA . GLN B 1 155 ? 9.80915 -0.09675 -35.81866 1.000 46.19802 191 GLN B CA 1
ATOM 2228 C C . GLN B 1 155 ? 10.63192 -0.77138 -36.90835 1.000 47.77504 191 GLN B C 1
ATOM 2229 O O . GLN B 1 155 ? 10.36993 -0.58389 -38.10217 1.000 53.49719 191 GLN B O 1
ATOM 2235 N N . GLN B 1 156 ? 11.63115 -1.56448 -36.51286 1.000 42.80038 192 GLN B N 1
ATOM 2236 C CA . GLN B 1 156 ? 12.46312 -2.26226 -37.48754 1.000 46.57806 192 GLN B CA 1
ATOM 2237 C C . GLN B 1 156 ? 11.64948 -3.26078 -38.30076 1.000 60.94355 192 GLN B C 1
ATOM 2238 O O . GLN B 1 156 ? 11.82843 -3.37180 -39.51938 1.000 68.82019 192 GLN B O 1
ATOM 2244 N N . GLN B 1 157 ? 10.75146 -3.99895 -37.64594 1.000 60.69297 193 GLN B N 1
ATOM 2245 C CA . GLN B 1 157 ? 9.93058 -4.96511 -38.36749 1.000 62.02985 193 GLN B CA 1
ATOM 2246 C C . GLN B 1 157 ? 9.00435 -4.26565 -39.35490 1.000 64.59894 193 GLN B C 1
ATOM 2247 O O . GLN B 1 157 ? 8.93703 -4.64450 -40.53004 1.000 64.10728 193 GLN B O 1
ATOM 2253 N N . ALA B 1 158 ? 8.29572 -3.22756 -38.89886 1.000 63.38150 194 ALA B N 1
ATOM 2254 C CA . ALA B 1 158 ? 7.42486 -2.47387 -39.79621 1.000 64.03925 194 ALA B CA 1
ATOM 2255 C C . ALA B 1 158 ? 8.20912 -1.89637 -40.96662 1.000 67.94304 194 ALA B C 1
ATOM 2256 O O . ALA B 1 158 ? 7.70393 -1.83453 -42.09409 1.000 70.60031 194 ALA B O 1
ATOM 2258 N N . LEU B 1 159 ? 9.45072 -1.47381 -40.71871 1.000 62.88821 195 LEU B N 1
ATOM 2259 C CA . LEU B 1 159 ? 10.29481 -0.98945 -41.80470 1.000 62.21456 195 LEU B CA 1
ATOM 2260 C C . LEU B 1 159 ? 10.64355 -2.11220 -42.77356 1.000 66.03785 195 LEU B C 1
ATOM 2261 O O . LEU B 1 159 ? 10.71885 -1.89269 -43.98780 1.000 70.20300 195 LEU B O 1
ATOM 2266 N N . GLN B 1 160 ? 10.84893 -3.32611 -42.25753 1.000 69.78065 196 GLN B N 1
ATOM 2267 C CA . GLN B 1 160 ? 11.26105 -4.43550 -43.11237 1.000 73.52719 196 GLN B CA 1
ATOM 2268 C C . GLN B 1 160 ? 10.13331 -4.86642 -44.04393 1.000 78.67905 196 GLN B C 1
ATOM 2269 O O . GLN B 1 160 ? 10.35662 -5.08883 -45.23962 1.000 80.34054 196 GLN B O 1
ATOM 2275 N N . THR B 1 161 ? 8.91183 -4.99359 -43.51491 1.000 73.78888 197 THR B N 1
ATOM 2276 C CA . THR B 1 161 ? 7.77634 -5.33506 -44.36829 1.000 72.65172 197 THR B CA 1
ATOM 2277 C C . THR B 1 161 ? 7.55386 -4.27658 -45.43986 1.000 80.21065 197 THR B C 1
ATOM 2278 O O . THR B 1 161 ? 7.28068 -4.60509 -46.60048 1.000 80.51878 197 THR B O 1
ATOM 2282 N N . GLN B 1 162 ? 7.67618 -2.99964 -45.07614 1.000 74.76967 198 GLN B N 1
ATOM 2283 C CA . GLN B 1 162 ? 7.49250 -1.94831 -46.06910 1.000 77.74686 198 GLN B CA 1
ATOM 2284 C C . GLN B 1 162 ? 8.64290 -1.93473 -47.06936 1.000 84.21876 198 GLN B C 1
ATOM 2285 O O . GLN B 1 162 ? 8.43429 -1.67277 -48.25880 1.000 86.96322 198 GLN B O 1
ATOM 2291 N N . LEU B 1 163 ? 9.86375 -2.22534 -46.60785 1.000 80.85697 199 LEU B N 1
ATOM 2292 C CA . LEU B 1 163 ? 10.99481 -2.35919 -47.52346 1.000 84.13702 199 LEU B CA 1
ATOM 2293 C C . LEU B 1 163 ? 10.77073 -3.49914 -48.50738 1.000 82.25885 199 LEU B C 1
ATOM 2294 O O . LEU B 1 163 ? 11.11795 -3.37911 -49.68817 1.000 82.59858 199 LEU B O 1
ATOM 2299 N N . ASP B 1 164 ? 10.17447 -4.59462 -48.04730 1.000 88.58611 200 ASP B N 1
ATOM 2300 C CA . ASP B 1 164 ? 9.86688 -5.73513 -48.89850 1.000 88.28851 200 ASP B CA 1
ATOM 2301 C C . ASP B 1 164 ? 8.79084 -5.38200 -49.91882 1.000 88.29550 200 ASP B C 1
ATOM 2302 O O . ASP B 1 164 ? 8.83881 -5.81823 -51.06890 1.000 89.77314 200 ASP B O 1
#

Organism: Salmonella typhimurium (strain SL1344) (NCBI:txid216597)